Protein AF-A0A1H5B9Z0-F1 (afdb_monomer)

Structure (mmCIF, N/CA/C/O backbone):
data_AF-A0A1H5B9Z0-F1
#
_entry.id   AF-A0A1H5B9Z0-F1
#
loop_
_atom_site.group_PDB
_atom_site.id
_atom_site.type_symbol
_atom_site.label_atom_id
_atom_site.label_alt_id
_atom_site.label_comp_id
_atom_site.label_asym_id
_atom_site.label_entity_id
_atom_site.label_seq_id
_atom_site.pdbx_PDB_ins_code
_atom_site.Cartn_x
_atom_site.Cartn_y
_atom_site.Cartn_z
_atom_site.occupancy
_atom_site.B_iso_or_equiv
_atom_site.auth_seq_id
_atom_site.auth_comp_id
_atom_site.auth_asym_id
_atom_site.auth_atom_id
_atom_site.pdbx_PDB_model_num
ATOM 1 N N . MET A 1 1 ? 34.711 16.461 -43.352 1.00 60.66 1 MET A N 1
ATOM 2 C CA . MET A 1 1 ? 34.840 17.358 -42.175 1.00 60.66 1 MET A CA 1
ATOM 3 C C . MET A 1 1 ? 33.492 17.757 -41.556 1.00 60.66 1 MET A C 1
ATOM 5 O O . MET A 1 1 ? 33.371 17.671 -40.341 1.00 60.66 1 MET A O 1
ATOM 9 N N . LYS A 1 2 ? 32.468 18.128 -42.349 1.00 76.69 2 LYS A N 1
ATOM 10 C CA . LYS A 1 2 ? 31.130 18.518 -41.843 1.00 76.69 2 LYS A CA 1
ATOM 11 C C . LYS A 1 2 ? 30.413 17.417 -41.034 1.00 76.69 2 LYS A C 1
ATOM 13 O O . LYS A 1 2 ? 29.923 17.698 -39.950 1.00 76.69 2 LYS A O 1
ATOM 18 N N . LEU A 1 3 ? 30.456 16.160 -41.493 1.00 80.94 3 LEU A N 1
ATOM 19 C CA . LEU A 1 3 ? 29.804 15.027 -40.812 1.00 80.94 3 LEU A CA 1
ATOM 20 C C . LEU A 1 3 ? 30.405 14.705 -39.429 1.00 80.94 3 LEU A C 1
ATOM 22 O O . LEU A 1 3 ? 29.675 14.400 -38.495 1.00 80.94 3 LEU A O 1
ATOM 26 N N . ARG A 1 4 ? 31.734 14.817 -39.273 1.00 82.31 4 ARG A N 1
ATOM 27 C CA . ARG A 1 4 ? 32.413 14.646 -37.971 1.00 82.31 4 ARG A CA 1
ATOM 28 C C . ARG A 1 4 ? 31.958 15.693 -36.962 1.00 82.31 4 ARG A C 1
ATOM 30 O O . ARG A 1 4 ? 31.563 15.332 -35.862 1.00 82.31 4 ARG A O 1
ATOM 37 N N . LYS A 1 5 ? 31.959 16.968 -37.371 1.00 86.38 5 LYS A N 1
ATOM 38 C CA . LYS A 1 5 ? 31.487 18.078 -36.534 1.00 86.38 5 LYS A CA 1
ATOM 39 C C . LYS A 1 5 ? 30.027 17.875 -36.129 1.00 86.38 5 LYS A C 1
ATOM 41 O O . LYS A 1 5 ? 29.720 17.973 -34.952 1.00 86.38 5 LYS A O 1
ATOM 46 N N . LEU A 1 6 ? 29.164 17.497 -37.075 1.00 88.50 6 LEU A N 1
ATOM 47 C CA . LEU A 1 6 ? 27.751 17.233 -36.802 1.00 88.50 6 LEU A CA 1
ATOM 48 C C . LEU A 1 6 ? 27.554 16.118 -35.765 1.00 88.50 6 LEU A C 1
ATOM 50 O O . LEU A 1 6 ? 26.796 16.307 -34.818 1.00 88.50 6 LEU A O 1
ATOM 54 N N . ILE A 1 7 ? 28.248 14.984 -35.909 1.00 88.56 7 ILE A N 1
ATOM 55 C CA . ILE A 1 7 ? 28.147 13.861 -34.962 1.00 88.56 7 ILE A CA 1
ATOM 56 C C . ILE A 1 7 ? 28.637 14.280 -33.571 1.00 88.56 7 ILE A C 1
ATOM 58 O O . ILE A 1 7 ? 27.935 14.049 -32.591 1.00 88.56 7 ILE A O 1
ATOM 62 N N . SER A 1 8 ? 29.792 14.944 -33.472 1.00 88.12 8 SER A N 1
ATOM 63 C CA . SER A 1 8 ? 30.324 15.398 -32.181 1.00 88.12 8 SER A CA 1
ATOM 64 C C . SER A 1 8 ? 29.416 16.432 -31.503 1.00 88.12 8 SER A C 1
ATOM 66 O O . SER A 1 8 ? 29.145 16.311 -30.311 1.00 88.12 8 SER A O 1
ATOM 68 N N . THR A 1 9 ? 28.879 17.406 -32.247 1.00 90.00 9 THR A N 1
ATOM 69 C CA . THR A 1 9 ? 27.919 18.383 -31.706 1.00 90.00 9 THR A CA 1
ATOM 70 C C . THR A 1 9 ? 26.609 17.712 -31.289 1.00 90.00 9 THR A C 1
ATOM 72 O O . THR A 1 9 ? 26.070 18.038 -30.236 1.00 90.00 9 THR A O 1
ATOM 75 N N . SER A 1 10 ? 26.125 16.729 -32.055 1.00 92.31 10 SER A N 1
ATOM 76 C CA . SER A 1 10 ? 24.914 15.972 -31.708 1.00 92.31 10 SER A CA 1
ATOM 77 C C . SER A 1 10 ? 25.097 15.198 -30.403 1.00 92.31 10 SER A C 1
ATOM 79 O O . SER A 1 10 ? 24.230 15.239 -29.539 1.00 92.31 10 SER A O 1
ATOM 81 N N . ILE A 1 11 ? 26.251 14.551 -30.212 1.00 94.50 11 ILE A N 1
ATOM 82 C CA . ILE A 1 11 ? 26.588 13.851 -28.964 1.00 94.50 11 ILE A CA 1
ATOM 83 C C . ILE A 1 11 ? 26.641 14.814 -27.781 1.00 94.50 11 ILE A C 1
ATOM 85 O O . ILE A 1 11 ? 26.134 14.472 -26.719 1.00 94.50 11 ILE A O 1
ATOM 89 N N . ALA A 1 12 ? 27.201 16.015 -27.955 1.00 94.19 12 ALA A N 1
ATOM 90 C CA . ALA A 1 12 ? 27.234 17.019 -26.892 1.00 94.19 12 ALA A CA 1
ATOM 91 C C . ALA A 1 12 ? 25.820 17.454 -26.467 1.00 94.19 12 ALA A C 1
ATOM 93 O O . ALA A 1 12 ? 25.536 17.549 -25.274 1.00 94.19 12 ALA A O 1
ATOM 94 N N . VAL A 1 13 ? 24.908 17.646 -27.427 1.00 95.06 13 VAL A N 1
ATOM 95 C CA . VAL A 1 13 ? 23.496 17.950 -27.138 1.00 95.06 13 VAL A CA 1
ATOM 96 C C . VAL A 1 13 ? 22.811 16.774 -26.436 1.00 95.06 13 VAL A C 1
ATOM 98 O O . VAL A 1 13 ? 22.137 16.973 -25.426 1.00 95.06 13 VAL A O 1
ATOM 101 N N . LEU A 1 14 ? 23.009 15.544 -26.921 1.00 96.12 14 LEU A N 1
ATOM 102 C CA . LEU A 1 14 ? 22.458 14.338 -26.294 1.00 96.12 14 LEU A CA 1
ATOM 103 C C . LEU A 1 14 ? 22.970 14.170 -24.854 1.00 96.12 14 LEU A C 1
ATOM 105 O O . LEU A 1 14 ? 22.185 13.869 -23.957 1.00 96.12 14 LEU A O 1
ATOM 109 N N . PHE A 1 15 ? 24.258 14.431 -24.619 1.00 96.75 15 PHE A N 1
ATOM 110 C CA . PHE A 1 15 ? 24.867 14.410 -23.291 1.00 96.75 15 PHE A CA 1
ATOM 111 C C . PHE A 1 15 ? 24.253 15.457 -22.359 1.00 96.75 15 PHE A C 1
ATOM 113 O O . PHE A 1 15 ? 23.936 15.134 -21.218 1.00 96.75 15 PHE A O 1
ATOM 120 N N . LEU A 1 16 ? 24.025 16.686 -22.837 1.00 96.88 16 LEU A N 1
ATOM 121 C CA . LEU A 1 16 ? 23.373 17.735 -22.049 1.00 96.88 16 LEU A CA 1
ATOM 122 C C . LEU A 1 16 ? 21.971 17.300 -21.600 1.00 96.88 16 LEU A C 1
ATOM 124 O O . LEU A 1 16 ? 21.630 17.426 -20.424 1.00 96.88 16 LEU A O 1
ATOM 128 N N . VAL A 1 17 ? 21.171 16.749 -22.520 1.00 96.94 17 VAL A N 1
ATOM 129 C CA . VAL A 1 17 ? 19.822 16.260 -22.197 1.00 96.94 17 VAL A CA 1
ATOM 130 C C . VAL A 1 17 ? 19.888 15.131 -21.171 1.00 96.94 17 VAL A C 1
ATOM 132 O O . VAL A 1 17 ? 19.125 15.146 -20.204 1.00 96.94 17 VAL A O 1
ATOM 135 N N . LEU A 1 18 ? 20.817 14.186 -21.330 1.00 97.56 18 LEU A N 1
ATOM 136 C CA . LEU A 1 18 ? 21.036 13.104 -20.369 1.00 97.56 18 LEU A CA 1
ATOM 137 C C . LEU A 1 18 ? 21.479 13.610 -18.995 1.00 97.56 18 LEU A C 1
ATOM 139 O O . LEU A 1 18 ? 20.951 13.139 -17.992 1.00 97.56 18 LEU A O 1
ATOM 143 N N . GLY A 1 19 ? 22.382 14.589 -18.940 1.00 97.00 19 GLY A N 1
ATOM 144 C CA . GLY A 1 19 ? 22.841 15.202 -17.696 1.00 97.00 19 GLY A CA 1
ATOM 145 C C . GLY A 1 19 ? 21.701 15.887 -16.946 1.00 97.00 19 GLY A C 1
ATOM 146 O O . GLY A 1 19 ? 21.457 15.585 -15.779 1.00 97.00 19 GLY A O 1
ATOM 147 N N . VAL A 1 20 ? 20.932 16.742 -17.631 1.00 97.25 2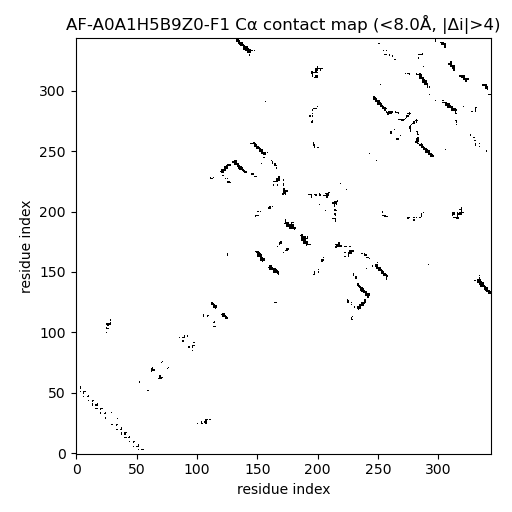0 VAL A N 1
ATOM 148 C CA . VAL A 1 20 ? 19.785 17.443 -17.028 1.00 97.25 20 VAL A CA 1
ATOM 149 C C . VAL A 1 20 ? 18.721 16.451 -16.560 1.00 97.25 20 VAL A C 1
ATOM 151 O O . VAL A 1 20 ? 18.253 16.527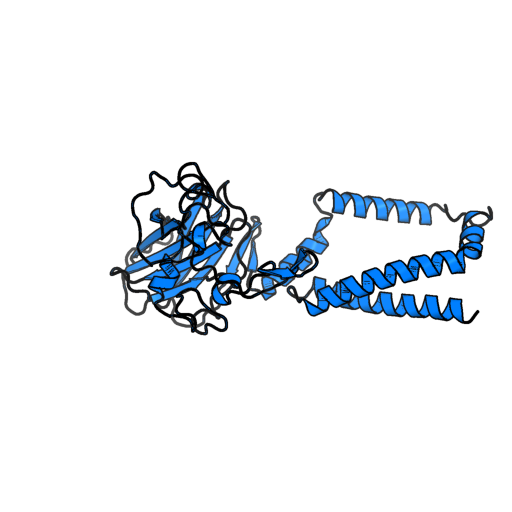 -15.425 1.00 97.25 20 VAL A O 1
ATOM 154 N N . THR A 1 21 ? 18.336 15.495 -17.407 1.00 96.50 21 THR A N 1
ATOM 155 C CA . THR A 1 21 ? 17.306 14.511 -17.040 1.00 96.50 21 THR A CA 1
ATOM 156 C C . THR A 1 21 ? 17.776 13.541 -15.956 1.00 96.50 21 THR A C 1
ATOM 158 O O . THR A 1 21 ? 16.968 13.180 -15.105 1.00 96.50 21 THR A O 1
ATOM 161 N N . GLY A 1 22 ? 19.063 13.188 -15.919 1.00 95.44 22 GLY A N 1
ATOM 162 C CA . GLY A 1 22 ? 19.663 12.380 -14.857 1.00 95.44 22 GLY A CA 1
ATOM 163 C C . GLY A 1 22 ? 19.615 13.082 -13.499 1.00 95.44 22 GLY A C 1
ATOM 164 O O . GLY A 1 22 ? 19.146 12.497 -12.525 1.00 95.44 22 GLY A O 1
ATOM 165 N N . VAL A 1 23 ? 19.985 14.368 -13.445 1.00 95.44 23 VAL A N 1
ATOM 166 C CA . VAL A 1 23 ? 19.856 15.187 -12.224 1.00 95.44 23 VAL A CA 1
ATOM 167 C C . VAL A 1 23 ? 18.393 15.301 -11.794 1.00 95.44 23 VAL A C 1
ATOM 169 O O . VAL A 1 23 ? 18.076 15.135 -10.618 1.00 95.44 23 VAL A O 1
ATOM 172 N N . LEU A 1 24 ? 17.473 15.526 -12.735 1.00 92.75 24 LEU A N 1
ATOM 173 C CA . LEU A 1 24 ? 16.047 15.591 -12.419 1.00 92.75 24 LEU A CA 1
ATOM 174 C C . LEU A 1 24 ? 15.505 14.266 -11.865 1.00 92.75 24 LEU A C 1
ATOM 176 O O . LEU A 1 24 ? 14.719 14.298 -10.923 1.00 92.75 24 LEU A O 1
ATOM 180 N N . MET A 1 25 ? 15.916 13.119 -12.415 1.00 90.00 25 MET A N 1
ATOM 181 C CA . MET A 1 25 ? 15.551 11.796 -11.886 1.00 90.00 25 MET A CA 1
ATOM 182 C C . MET A 1 25 ? 16.159 11.527 -10.507 1.00 90.00 25 MET A C 1
ATOM 184 O O . MET A 1 25 ? 15.572 10.787 -9.722 1.00 90.00 25 MET A O 1
ATOM 188 N N . TYR A 1 26 ? 17.308 12.131 -10.203 1.00 91.62 26 TYR A N 1
ATOM 189 C CA . TYR A 1 26 ? 17.939 12.031 -8.894 1.00 91.62 26 TYR A CA 1
ATOM 190 C C . TYR A 1 26 ? 17.144 12.786 -7.818 1.00 91.62 26 TYR A C 1
ATOM 192 O O . TYR A 1 26 ? 16.865 12.211 -6.768 1.00 91.62 26 TYR A O 1
ATOM 200 N N . ILE A 1 27 ? 16.713 14.023 -8.096 1.00 90.19 27 ILE A N 1
ATOM 201 C CA . ILE A 1 27 ? 16.091 14.907 -7.091 1.00 90.19 27 ILE A CA 1
ATOM 202 C C . ILE A 1 27 ? 14.553 14.890 -7.073 1.00 90.19 27 ILE A C 1
ATOM 204 O O . ILE A 1 27 ? 13.959 15.229 -6.056 1.00 90.19 27 ILE A O 1
ATOM 208 N N . LYS A 1 28 ? 13.867 14.542 -8.172 1.00 84.38 28 LYS A N 1
ATOM 209 C CA . LYS A 1 28 ? 12.392 14.581 -8.230 1.00 84.38 28 LYS A CA 1
ATOM 210 C C . LYS A 1 28 ? 11.777 13.190 -8.084 1.00 84.38 28 LYS A C 1
ATOM 212 O O . LYS A 1 28 ? 12.302 12.247 -8.675 1.00 84.38 28 LYS A O 1
ATOM 217 N N . PRO A 1 29 ? 10.620 13.054 -7.400 1.00 78.00 29 PRO A N 1
ATOM 218 C CA . PRO A 1 29 ? 9.837 11.823 -7.427 1.00 78.00 29 PRO A CA 1
ATOM 219 C C . PRO A 1 29 ? 9.543 11.372 -8.860 1.00 78.00 29 PRO A C 1
ATOM 221 O O . PRO A 1 29 ? 9.495 12.191 -9.784 1.00 78.00 29 PRO A O 1
ATOM 224 N N . TYR A 1 30 ? 9.327 10.066 -9.039 1.00 80.69 30 TYR A N 1
ATOM 225 C CA . TYR A 1 30 ? 9.195 9.458 -10.362 1.00 80.69 30 TYR A CA 1
ATOM 226 C C . TYR A 1 30 ? 8.206 10.218 -11.258 1.00 80.69 30 TYR A C 1
ATOM 228 O O . TYR A 1 30 ? 7.012 10.327 -10.971 1.00 80.69 30 TYR A O 1
ATOM 236 N N . ASN A 1 31 ? 8.713 10.693 -12.394 1.00 81.38 31 ASN A N 1
ATOM 237 C CA . ASN A 1 31 ? 7.930 11.343 -13.430 1.00 81.38 31 ASN A CA 1
ATOM 238 C C . ASN A 1 31 ? 8.156 10.625 -14.761 1.00 81.38 31 ASN A C 1
ATOM 240 O O . ASN A 1 31 ? 9.276 10.571 -15.276 1.00 81.38 31 ASN A O 1
ATOM 244 N N . LYS A 1 32 ? 7.070 10.106 -15.342 1.00 77.00 32 LYS A N 1
ATOM 245 C CA . LYS A 1 32 ? 7.115 9.337 -16.590 1.00 77.00 32 LYS A CA 1
ATOM 246 C C . LYS A 1 32 ? 7.751 10.119 -17.742 1.00 77.00 32 LYS A C 1
ATOM 248 O O . LYS A 1 32 ? 8.486 9.520 -18.521 1.00 77.00 32 LYS A O 1
ATOM 253 N N . SER A 1 33 ? 7.479 11.418 -17.870 1.00 86.56 33 SER A N 1
ATOM 254 C CA . SER A 1 33 ? 7.998 12.233 -18.974 1.00 86.56 33 SER A CA 1
ATOM 255 C C . SER A 1 33 ? 9.511 12.391 -18.879 1.00 86.56 33 SER A C 1
ATOM 257 O O . SER A 1 33 ? 10.205 12.148 -19.860 1.00 86.56 33 SER A O 1
ATOM 259 N N . ILE A 1 34 ? 10.029 12.705 -17.688 1.00 89.94 34 ILE A N 1
ATOM 260 C CA . ILE A 1 34 ? 11.475 12.851 -17.452 1.00 89.94 34 ILE A CA 1
ATOM 261 C C . ILE A 1 34 ? 12.190 11.523 -17.721 1.00 89.94 34 ILE A C 1
ATOM 263 O O . ILE A 1 34 ? 13.149 11.491 -18.489 1.00 89.94 34 ILE A O 1
ATOM 267 N N . ALA A 1 35 ? 11.672 10.424 -17.160 1.00 85.19 35 ALA A N 1
ATOM 268 C CA . ALA A 1 35 ? 12.229 9.092 -17.377 1.00 85.19 35 ALA A CA 1
ATOM 269 C C . ALA A 1 35 ? 12.214 8.697 -18.864 1.00 85.19 35 ALA A C 1
ATOM 271 O O . ALA A 1 35 ? 13.204 8.190 -19.379 1.00 85.19 35 ALA A O 1
ATOM 272 N N . SER A 1 36 ? 11.120 8.986 -19.581 1.00 86.44 36 SER A N 1
ATOM 273 C CA . SER A 1 36 ? 11.005 8.670 -21.012 1.00 86.44 36 SER A CA 1
ATOM 274 C C . SER A 1 36 ? 12.013 9.454 -21.856 1.00 86.44 36 SER A C 1
ATOM 276 O O . SER A 1 36 ? 12.645 8.867 -22.731 1.00 86.44 36 SER A O 1
ATOM 278 N N . ILE A 1 37 ? 12.195 10.754 -21.585 1.00 94.56 37 ILE A N 1
ATOM 279 C CA . ILE A 1 37 ? 13.200 11.578 -22.275 1.00 94.56 37 ILE A CA 1
ATOM 280 C C . ILE A 1 37 ? 14.596 11.002 -22.021 1.00 94.56 37 ILE A C 1
ATOM 282 O O . ILE A 1 37 ? 15.330 10.773 -22.978 1.00 94.56 37 ILE A O 1
ATOM 286 N N . HIS A 1 38 ? 14.940 10.702 -20.764 1.00 97.00 38 HIS A N 1
ATOM 287 C CA . HIS A 1 38 ? 16.249 10.147 -20.417 1.00 97.00 38 HIS A CA 1
ATOM 288 C C . HIS A 1 38 ? 16.530 8.830 -21.153 1.00 97.00 38 HIS A C 1
ATOM 290 O O . HIS A 1 38 ? 17.570 8.684 -21.788 1.00 97.00 38 HIS A O 1
ATOM 296 N N . THR A 1 39 ? 15.586 7.883 -21.135 1.00 93.50 39 THR A N 1
ATOM 297 C CA . THR A 1 39 ? 15.764 6.576 -21.785 1.00 93.50 39 THR A CA 1
ATOM 298 C C . THR A 1 39 ? 15.915 6.694 -23.303 1.00 93.50 39 THR A C 1
ATOM 300 O O . THR A 1 39 ? 16.818 6.085 -23.875 1.00 93.50 39 THR A O 1
ATOM 303 N N . VAL A 1 40 ? 15.071 7.493 -23.967 1.00 94.69 40 VAL A N 1
ATOM 304 C CA . VAL A 1 40 ? 15.135 7.669 -25.430 1.00 94.69 40 VAL A CA 1
ATOM 305 C C . VAL A 1 40 ? 16.438 8.353 -25.839 1.00 94.69 40 VAL A C 1
ATOM 307 O O . VAL A 1 40 ? 17.124 7.884 -26.748 1.00 94.69 40 VAL A O 1
ATOM 310 N N . PHE A 1 41 ? 16.819 9.429 -25.148 1.00 96.75 41 PHE A N 1
ATOM 311 C CA . PHE A 1 41 ? 18.071 10.130 -25.430 1.00 96.75 41 PHE A CA 1
ATOM 312 C C . PHE A 1 41 ? 19.297 9.285 -25.072 1.00 96.75 41 PHE A C 1
ATOM 314 O O . PHE A 1 41 ? 20.318 9.414 -25.737 1.00 96.75 41 PHE A O 1
ATOM 321 N N . GLY A 1 42 ? 19.187 8.370 -24.106 1.00 95.75 42 GLY A N 1
ATOM 322 C CA . GLY A 1 42 ? 20.225 7.392 -23.774 1.00 95.75 42 GLY A CA 1
ATOM 323 C C . GLY A 1 42 ? 20.503 6.448 -24.935 1.00 95.75 42 GLY A C 1
ATOM 324 O O . GLY A 1 42 ? 21.652 6.271 -25.331 1.00 95.75 42 GLY A O 1
ATOM 325 N N . PHE A 1 43 ? 19.444 5.923 -25.552 1.00 95.31 43 PHE A N 1
ATOM 326 C CA . PHE A 1 43 ? 19.567 5.074 -26.736 1.00 95.31 43 PHE A CA 1
ATOM 327 C C . PHE A 1 43 ? 20.167 5.829 -27.934 1.00 95.31 43 PHE A C 1
ATOM 329 O O . PHE A 1 43 ? 21.090 5.339 -28.587 1.00 95.31 43 PHE A O 1
ATOM 336 N N . LEU A 1 44 ? 19.699 7.057 -28.188 1.00 95.50 44 LEU A N 1
ATOM 337 C CA . LEU A 1 44 ? 20.269 7.919 -29.230 1.00 95.50 44 LEU A CA 1
ATOM 338 C C . LEU A 1 44 ? 21.740 8.248 -28.956 1.00 95.50 44 LEU A C 1
ATOM 340 O O . LEU A 1 44 ? 22.547 8.266 -29.885 1.00 95.50 44 LEU A O 1
ATOM 344 N N . PHE A 1 45 ? 22.107 8.473 -27.693 1.00 96.69 45 PHE A N 1
ATOM 345 C CA . PHE A 1 45 ? 23.488 8.711 -27.287 1.00 96.69 45 PHE A CA 1
ATOM 346 C C . PHE A 1 45 ? 24.365 7.491 -27.566 1.00 96.69 45 PHE A C 1
ATOM 348 O O . PHE A 1 45 ? 25.434 7.656 -28.145 1.00 96.69 45 PHE A O 1
ATOM 355 N N . SER A 1 46 ? 23.905 6.270 -27.270 1.00 94.19 46 SER A N 1
ATOM 356 C CA . SER A 1 46 ? 24.630 5.039 -27.616 1.00 94.19 46 SER A CA 1
ATOM 357 C C . SER A 1 46 ? 24.871 4.910 -29.125 1.00 94.19 46 SER A C 1
ATOM 359 O O . SER A 1 46 ? 25.998 4.637 -29.543 1.00 94.19 46 SER A O 1
ATOM 361 N N . ILE A 1 47 ? 23.858 5.181 -29.958 1.00 93.69 47 ILE A N 1
ATOM 362 C CA . ILE A 1 47 ? 24.008 5.207 -31.427 1.00 93.69 47 ILE A CA 1
ATOM 363 C C . ILE A 1 47 ? 25.006 6.290 -31.857 1.00 93.69 47 ILE A C 1
ATOM 365 O O . ILE A 1 47 ? 25.866 6.053 -32.713 1.00 93.69 47 ILE A O 1
ATOM 369 N N . GLY A 1 48 ? 24.910 7.476 -31.255 1.00 93.56 48 GLY A N 1
ATOM 370 C CA . GLY A 1 48 ? 25.829 8.585 -31.483 1.00 93.56 48 GLY A CA 1
ATOM 371 C C . GLY A 1 48 ? 27.273 8.193 -31.175 1.00 93.56 48 GLY A C 1
ATOM 372 O O . GLY A 1 48 ? 28.144 8.375 -32.022 1.00 93.56 48 GLY A O 1
ATOM 373 N N . VAL A 1 49 ? 27.524 7.581 -30.014 1.00 93.00 49 VAL A N 1
ATOM 374 C CA . VAL A 1 49 ? 28.846 7.091 -29.595 1.00 93.00 49 VAL A CA 1
ATOM 375 C C . VAL A 1 49 ? 29.395 6.061 -30.583 1.00 93.00 49 VAL A C 1
ATOM 377 O O . VAL A 1 49 ? 30.537 6.203 -31.015 1.00 93.00 49 VAL A O 1
ATOM 380 N N . ILE A 1 50 ? 28.595 5.081 -31.017 1.00 92.06 50 ILE A N 1
ATOM 381 C CA . ILE A 1 50 ? 29.014 4.102 -32.038 1.00 92.06 50 ILE A CA 1
ATOM 382 C C . ILE A 1 50 ? 29.403 4.818 -33.338 1.00 92.06 50 ILE A C 1
ATOM 384 O O . ILE A 1 50 ? 30.488 4.595 -33.882 1.00 92.06 50 ILE A O 1
ATOM 388 N N . SER A 1 51 ? 28.559 5.741 -33.803 1.00 90.50 51 SER A N 1
ATOM 389 C CA . SER A 1 51 ? 28.809 6.533 -35.014 1.00 90.50 51 SER A CA 1
ATOM 390 C C . SER A 1 51 ? 30.079 7.382 -34.889 1.00 90.50 51 SER A C 1
ATOM 392 O O . SER A 1 51 ? 30.850 7.516 -35.841 1.00 90.50 51 SER A O 1
ATOM 394 N N . HIS A 1 52 ? 30.337 7.929 -33.702 1.00 90.31 52 HIS A N 1
ATOM 395 C CA . HIS A 1 52 ? 31.543 8.688 -33.396 1.00 90.31 52 HIS A CA 1
ATOM 396 C C . HIS A 1 52 ? 32.796 7.816 -33.394 1.00 90.31 52 HIS A C 1
ATOM 398 O O . HIS A 1 52 ? 33.811 8.232 -33.954 1.00 90.31 52 HIS A O 1
ATOM 404 N N . ILE A 1 53 ? 32.732 6.608 -32.829 1.00 88.88 53 ILE A N 1
ATOM 405 C CA . ILE A 1 53 ? 33.842 5.648 -32.840 1.00 88.88 53 ILE A CA 1
ATOM 406 C C . ILE A 1 53 ? 34.183 5.256 -34.279 1.00 88.88 53 ILE A C 1
ATOM 408 O O . ILE A 1 53 ? 35.339 5.377 -34.675 1.00 88.88 53 ILE A O 1
ATOM 412 N N . ILE A 1 54 ? 33.192 4.866 -35.089 1.00 89.06 54 ILE A N 1
ATOM 413 C CA . ILE A 1 54 ? 33.401 4.466 -36.491 1.00 89.06 54 ILE A CA 1
ATOM 414 C C . ILE A 1 54 ? 34.038 5.611 -37.290 1.00 89.06 54 ILE A C 1
ATOM 416 O O . ILE A 1 54 ? 35.044 5.426 -37.977 1.00 89.06 54 ILE A O 1
ATOM 420 N N . ASN A 1 55 ? 33.498 6.824 -37.162 1.00 87.38 55 ASN A N 1
ATOM 421 C CA . ASN A 1 55 ? 33.962 7.981 -37.927 1.00 87.38 55 ASN A CA 1
ATOM 422 C C . ASN A 1 55 ? 35.373 8.452 -37.521 1.00 87.38 55 ASN A C 1
ATOM 424 O O . ASN A 1 55 ? 36.105 9.027 -38.337 1.00 87.38 55 ASN A O 1
ATOM 428 N N . ASN A 1 56 ? 35.772 8.182 -36.275 1.00 85.06 56 ASN A N 1
ATOM 429 C CA . ASN A 1 56 ? 37.074 8.552 -35.721 1.00 85.06 56 ASN A CA 1
ATOM 430 C C . ASN A 1 56 ? 38.004 7.347 -35.496 1.00 85.06 56 ASN A C 1
ATOM 432 O O . ASN A 1 56 ? 39.036 7.490 -34.846 1.00 85.06 56 ASN A O 1
ATOM 436 N N . ILE A 1 57 ? 37.709 6.179 -36.082 1.00 83.25 57 ILE A N 1
ATOM 437 C CA . ILE A 1 57 ? 38.449 4.935 -35.817 1.00 83.25 57 ILE A CA 1
ATOM 438 C C . ILE A 1 57 ? 39.937 5.031 -36.173 1.00 83.25 57 ILE A C 1
ATOM 440 O O . ILE A 1 57 ? 40.775 4.477 -35.471 1.00 83.25 57 ILE A O 1
ATOM 444 N N . LYS A 1 58 ? 40.290 5.781 -37.229 1.00 81.19 58 LYS A N 1
ATOM 445 C CA . LYS A 1 58 ? 41.694 6.032 -37.605 1.00 81.19 58 LYS A CA 1
ATOM 446 C C . LYS A 1 58 ? 42.424 6.844 -36.530 1.00 81.19 58 LYS A C 1
ATOM 448 O O . LYS A 1 58 ? 43.542 6.499 -36.169 1.00 81.19 58 LYS A O 1
ATOM 453 N N . SER A 1 59 ? 41.773 7.875 -35.993 1.00 77.12 59 SER A N 1
ATOM 454 C CA . SER A 1 59 ? 42.318 8.699 -34.911 1.00 77.12 59 SER A CA 1
ATOM 455 C C . SER A 1 59 ? 42.447 7.894 -33.617 1.00 77.12 59 SER A C 1
ATOM 457 O O . SER A 1 59 ? 43.500 7.923 -32.994 1.00 77.12 59 SER A O 1
ATOM 459 N N . LEU A 1 60 ? 41.434 7.099 -33.258 1.00 73.62 60 LEU A N 1
ATOM 460 C CA . LEU A 1 60 ? 41.478 6.210 -32.089 1.00 73.62 60 LEU A CA 1
ATOM 461 C C . LEU A 1 60 ? 42.588 5.151 -32.208 1.00 73.62 60 LEU A C 1
ATOM 463 O O . LEU A 1 60 ? 43.328 4.927 -31.254 1.00 73.62 60 LEU A O 1
ATOM 467 N N . LYS A 1 61 ? 42.774 4.553 -33.394 1.00 70.81 61 LYS A N 1
ATOM 468 C CA . LYS A 1 61 ? 43.891 3.632 -33.666 1.00 70.81 61 LYS A CA 1
ATOM 469 C C . LYS A 1 61 ? 45.251 4.318 -33.538 1.00 70.81 61 LYS A C 1
ATOM 471 O O . LYS A 1 61 ? 46.163 3.720 -32.985 1.00 70.81 61 LYS A O 1
ATOM 476 N N . MET A 1 62 ? 45.389 5.566 -33.991 1.00 68.00 62 MET A N 1
ATOM 477 C CA . MET A 1 62 ? 46.631 6.332 -33.822 1.00 68.00 62 MET A CA 1
ATOM 478 C C . MET A 1 62 ? 46.963 6.589 -32.346 1.00 68.00 62 MET A C 1
ATOM 480 O O . MET A 1 62 ? 48.125 6.460 -31.976 1.00 68.00 62 MET A O 1
ATOM 484 N N . TYR A 1 63 ? 45.964 6.865 -31.497 1.00 63.34 63 TYR A N 1
ATOM 485 C CA . TYR A 1 63 ? 46.156 6.953 -30.041 1.00 63.34 63 TYR A CA 1
ATOM 486 C C . TYR A 1 63 ? 46.558 5.608 -29.410 1.00 63.34 63 TYR A C 1
ATOM 488 O O . TYR A 1 63 ? 47.306 5.589 -28.440 1.00 63.34 63 TYR A O 1
ATOM 496 N N . SER A 1 64 ? 46.089 4.483 -29.959 1.00 59.00 64 SER A N 1
ATOM 497 C CA . SER A 1 64 ? 46.361 3.144 -29.418 1.00 59.00 64 SER A CA 1
ATOM 498 C C . SER A 1 64 ? 47.660 2.491 -29.916 1.00 59.00 64 SER A C 1
ATOM 500 O O . SER A 1 64 ? 48.130 1.573 -29.253 1.00 59.00 64 SER A O 1
ATOM 502 N N . ILE A 1 65 ? 48.206 2.889 -31.076 1.00 55.50 65 ILE A N 1
ATOM 503 C CA . ILE A 1 65 ? 49.280 2.147 -31.779 1.00 55.50 65 ILE A CA 1
ATOM 504 C C . ILE A 1 65 ? 50.617 2.919 -31.831 1.00 55.50 65 ILE A C 1
ATOM 506 O O . ILE A 1 65 ? 51.669 2.296 -31.961 1.00 55.50 65 ILE A O 1
ATOM 510 N N . ASN A 1 66 ? 50.641 4.251 -31.672 1.00 55.06 66 ASN A N 1
ATOM 511 C CA . ASN A 1 66 ? 51.905 5.002 -31.658 1.00 55.06 66 ASN A CA 1
ATOM 512 C C . ASN A 1 66 ? 52.543 5.035 -30.253 1.00 55.06 66 ASN A C 1
ATOM 514 O O . ASN A 1 66 ? 52.214 5.868 -29.411 1.00 55.06 66 ASN A O 1
ATOM 518 N N . SER A 1 67 ? 53.530 4.158 -30.060 1.00 54.03 67 SER A N 1
ATOM 519 C CA . SER A 1 67 ? 54.354 3.888 -28.864 1.00 54.03 67 SER A CA 1
ATOM 520 C C . SER A 1 67 ? 54.988 5.090 -28.125 1.00 54.03 67 SER A C 1
ATOM 522 O O . SER A 1 67 ? 55.627 4.877 -27.096 1.00 54.03 67 SER A O 1
ATOM 524 N N . LYS A 1 68 ? 54.846 6.343 -28.585 1.00 57.22 68 LYS A N 1
ATOM 525 C CA . LYS A 1 68 ? 55.339 7.534 -27.856 1.00 57.22 68 LYS A CA 1
ATOM 526 C C . LYS A 1 68 ? 54.299 8.193 -26.940 1.00 57.22 68 LYS A C 1
ATOM 528 O O . LYS A 1 68 ? 54.684 8.982 -26.091 1.00 57.22 68 LYS A O 1
ATOM 533 N N . ASN A 1 69 ? 53.015 7.855 -27.075 1.00 57.12 69 ASN A N 1
ATOM 534 C CA . ASN A 1 69 ? 51.944 8.257 -26.156 1.00 57.12 69 ASN A CA 1
ATOM 535 C C . ASN A 1 69 ? 50.981 7.075 -25.999 1.00 57.12 69 ASN A C 1
ATOM 537 O O . ASN A 1 69 ? 49.968 6.985 -26.689 1.00 57.12 69 ASN A O 1
ATOM 541 N N . ASN A 1 70 ? 51.338 6.134 -25.122 1.00 57.38 70 ASN A N 1
ATOM 542 C CA . ASN A 1 70 ? 50.530 4.947 -24.860 1.00 57.38 70 ASN A CA 1
ATOM 543 C C . ASN A 1 70 ? 49.148 5.355 -24.328 1.00 57.38 70 ASN A C 1
ATOM 545 O O . ASN A 1 70 ? 49.036 5.930 -23.251 1.00 57.38 70 ASN A O 1
ATOM 549 N N . PHE A 1 71 ? 48.081 4.986 -25.040 1.00 52.81 71 PHE A N 1
ATOM 550 C CA . PHE A 1 71 ? 46.702 5.000 -24.527 1.00 52.81 71 PHE A CA 1
ATOM 551 C C . PHE A 1 71 ? 46.540 4.156 -23.243 1.00 52.81 71 PHE A C 1
ATOM 553 O O . PHE A 1 71 ? 45.642 4.393 -22.444 1.00 52.81 71 PHE A O 1
ATOM 560 N N . LEU A 1 72 ? 47.462 3.216 -23.012 1.00 59.06 72 LEU A N 1
ATOM 561 C CA . LEU A 1 72 ? 47.659 2.477 -21.762 1.00 59.06 72 LEU A CA 1
ATOM 562 C C . LEU A 1 72 ? 48.620 3.194 -20.792 1.00 59.06 72 LEU A C 1
ATOM 564 O O . LEU A 1 72 ? 49.352 2.546 -20.048 1.00 59.06 72 LEU A O 1
ATOM 568 N N . ASN A 1 73 ? 48.668 4.528 -20.803 1.00 66.94 73 ASN A N 1
ATOM 569 C CA . ASN A 1 73 ? 49.341 5.270 -19.741 1.00 66.94 73 ASN A CA 1
ATOM 570 C C . ASN A 1 73 ? 48.684 4.899 -18.398 1.00 66.94 73 ASN A C 1
ATOM 572 O O . ASN A 1 73 ? 47.474 4.659 -18.333 1.00 66.94 73 ASN A O 1
ATOM 576 N N . THR A 1 74 ? 49.474 4.863 -17.328 1.00 70.19 74 THR A N 1
ATOM 577 C CA . THR A 1 74 ? 49.058 4.503 -15.963 1.00 70.19 74 THR A CA 1
ATOM 578 C C . THR A 1 74 ? 47.775 5.213 -15.526 1.00 70.19 74 THR A C 1
ATOM 580 O O . THR A 1 74 ? 46.941 4.617 -14.853 1.00 70.19 74 THR A O 1
ATOM 583 N N . HIS A 1 75 ? 47.559 6.448 -15.985 1.00 74.75 75 HIS A N 1
ATOM 584 C CA . HIS A 1 75 ? 46.372 7.253 -15.697 1.00 74.75 75 HIS A CA 1
ATOM 585 C C . HIS A 1 75 ? 45.097 6.705 -16.358 1.00 74.75 75 HIS A C 1
ATOM 587 O O . HIS A 1 75 ? 44.050 6.626 -15.722 1.00 74.75 75 HIS A O 1
ATOM 593 N N . SER A 1 76 ? 45.174 6.297 -17.626 1.00 73.50 76 SER A N 1
ATOM 594 C CA . SER A 1 76 ? 44.039 5.738 -18.371 1.00 73.50 76 SER A CA 1
ATOM 595 C C . SER A 1 76 ? 43.681 4.338 -17.873 1.00 73.50 76 SER A C 1
ATOM 597 O O . SER A 1 76 ? 42.502 4.024 -17.715 1.00 73.50 76 SER A O 1
ATOM 599 N N . VAL A 1 77 ? 44.692 3.522 -17.555 1.00 78.56 77 VAL A N 1
ATOM 600 C CA . VAL A 1 77 ? 44.503 2.210 -16.912 1.00 78.56 77 VAL A CA 1
ATOM 601 C C . VAL A 1 77 ? 43.898 2.379 -15.518 1.00 78.56 77 VAL A C 1
ATOM 603 O O . VAL A 1 77 ? 42.938 1.689 -15.184 1.00 78.56 77 VAL A O 1
ATOM 606 N N . GLY A 1 78 ? 44.392 3.344 -14.736 1.00 83.81 78 GLY A N 1
ATOM 607 C CA . GLY A 1 78 ? 43.838 3.691 -13.428 1.00 83.81 78 GLY A CA 1
ATOM 608 C C . GLY A 1 78 ? 42.376 4.127 -13.506 1.00 83.81 78 GLY A C 1
ATOM 609 O O . GLY A 1 78 ? 41.553 3.638 -12.738 1.00 83.81 78 GLY A O 1
ATOM 610 N N . LEU A 1 79 ? 42.013 4.973 -14.476 1.00 84.75 79 LEU A N 1
ATOM 611 C CA . LEU A 1 79 ? 40.626 5.395 -14.682 1.00 84.75 79 LEU A CA 1
ATOM 612 C C . LEU A 1 79 ? 39.709 4.213 -15.027 1.00 84.75 79 LEU A C 1
ATOM 614 O O . LEU A 1 79 ? 38.617 4.103 -14.466 1.00 84.75 79 LEU A O 1
ATOM 618 N N . LEU A 1 80 ? 40.139 3.318 -15.924 1.00 85.12 80 LEU A N 1
ATOM 619 C CA . LEU A 1 80 ? 39.373 2.118 -16.276 1.00 85.12 80 LEU A CA 1
ATOM 620 C C . LEU A 1 80 ? 39.222 1.175 -15.080 1.00 85.12 80 LEU A C 1
ATOM 622 O O . LEU A 1 80 ? 38.139 0.636 -14.869 1.00 85.12 80 LEU A O 1
ATOM 626 N N . PHE A 1 81 ? 40.275 1.020 -14.277 1.00 88.25 81 PHE A N 1
ATOM 627 C CA . PHE A 1 81 ? 40.254 0.209 -13.064 1.00 88.25 81 PHE A CA 1
ATOM 628 C C . PHE A 1 81 ? 39.275 0.765 -12.021 1.00 88.25 81 PHE A C 1
ATOM 630 O O . PHE A 1 81 ? 38.410 0.032 -11.547 1.00 88.25 81 PHE A O 1
ATOM 637 N N . VAL A 1 82 ? 39.333 2.070 -11.730 1.00 91.44 82 VAL A N 1
ATOM 638 C CA . VAL A 1 82 ? 38.385 2.747 -10.825 1.00 91.44 82 VAL A CA 1
ATOM 639 C C . VAL A 1 82 ? 36.952 2.626 -11.346 1.00 91.44 82 VAL A C 1
ATOM 641 O O . VAL A 1 82 ? 36.051 2.268 -10.591 1.00 91.44 82 VAL A O 1
ATOM 644 N N . THR A 1 83 ? 36.737 2.860 -12.644 1.00 90.12 83 THR A N 1
ATOM 645 C CA . THR A 1 83 ? 35.416 2.703 -13.273 1.00 90.12 83 THR A CA 1
ATOM 646 C C . THR A 1 83 ? 34.904 1.269 -13.131 1.00 90.12 83 THR A C 1
ATOM 648 O O . THR A 1 83 ? 33.748 1.062 -12.772 1.00 90.12 83 THR A O 1
ATOM 651 N N . GLY A 1 84 ? 35.768 0.277 -13.362 1.00 91.69 84 GLY A N 1
ATOM 652 C CA . GLY A 1 84 ? 35.448 -1.139 -13.201 1.00 91.69 84 GLY A CA 1
ATOM 653 C C . GLY A 1 84 ? 35.064 -1.495 -11.765 1.00 91.69 84 GLY A C 1
ATOM 654 O O . GLY A 1 84 ? 34.050 -2.156 -11.565 1.00 91.69 84 GLY A O 1
ATOM 655 N N . ILE A 1 85 ? 35.810 -1.004 -10.768 1.00 93.25 85 ILE A N 1
ATOM 656 C CA . ILE A 1 85 ? 35.488 -1.192 -9.344 1.00 93.25 85 ILE A CA 1
ATOM 657 C C . ILE A 1 85 ? 34.125 -0.587 -9.006 1.00 93.25 85 ILE A C 1
ATOM 659 O O . ILE A 1 85 ? 33.308 -1.256 -8.378 1.00 93.25 85 ILE A O 1
ATOM 663 N N . LEU A 1 86 ? 33.862 0.651 -9.434 1.00 90.44 86 LEU A N 1
ATOM 664 C CA . LEU A 1 86 ? 32.580 1.317 -9.189 1.00 90.44 86 LEU A CA 1
ATOM 665 C C . LEU A 1 86 ? 31.418 0.540 -9.810 1.00 90.44 86 LEU A C 1
ATOM 667 O O . LEU A 1 86 ? 30.429 0.275 -9.130 1.00 90.44 86 LEU A O 1
ATOM 671 N N . LEU A 1 87 ? 31.552 0.126 -11.073 1.00 89.94 87 LEU A N 1
ATOM 672 C CA . LEU A 1 87 ? 30.535 -0.670 -11.758 1.00 89.94 87 LEU A CA 1
ATOM 673 C C . LEU A 1 87 ? 30.302 -2.011 -11.064 1.00 89.94 87 LEU A C 1
ATOM 675 O O . LEU A 1 87 ? 29.154 -2.393 -10.856 1.00 89.94 87 LEU A O 1
ATOM 679 N N . MET A 1 88 ? 31.372 -2.708 -10.682 1.00 91.12 88 MET A N 1
ATOM 680 C CA . MET A 1 88 ? 31.274 -4.010 -10.030 1.00 91.12 88 MET A CA 1
ATOM 681 C C . MET A 1 88 ? 30.637 -3.891 -8.639 1.00 91.12 88 MET A C 1
ATOM 683 O O . MET A 1 88 ? 29.742 -4.664 -8.305 1.00 91.12 88 MET A O 1
ATOM 687 N N . GLY A 1 89 ? 31.031 -2.887 -7.853 1.00 89.25 89 GLY A N 1
ATOM 688 C CA . GLY A 1 89 ? 30.460 -2.634 -6.532 1.00 89.25 89 GLY A CA 1
ATOM 689 C C . GLY A 1 89 ? 28.979 -2.261 -6.577 1.00 89.25 89 GLY A C 1
ATOM 690 O O . GLY A 1 89 ? 28.204 -2.773 -5.771 1.00 89.25 89 GLY A O 1
ATOM 691 N N . LEU A 1 90 ? 28.565 -1.451 -7.559 1.00 88.00 90 LEU A N 1
ATOM 692 C CA . LEU A 1 90 ? 27.150 -1.157 -7.808 1.00 88.00 90 LEU A CA 1
ATOM 693 C C . LEU A 1 90 ? 26.384 -2.406 -8.271 1.00 88.00 90 LEU A C 1
ATOM 695 O O . LEU A 1 90 ? 25.308 -2.691 -7.756 1.00 88.00 90 LEU A O 1
ATOM 699 N N . PHE A 1 91 ? 26.941 -3.184 -9.206 1.00 89.31 91 PHE A N 1
ATOM 700 C CA . PHE A 1 91 ? 26.284 -4.370 -9.767 1.00 89.31 91 PHE A CA 1
ATOM 701 C C . PHE A 1 91 ? 26.027 -5.462 -8.719 1.00 89.31 91 PHE A C 1
ATOM 703 O O . PHE A 1 91 ? 24.958 -6.070 -8.709 1.00 89.31 91 PHE A O 1
ATOM 710 N N . PHE A 1 92 ? 26.980 -5.688 -7.810 1.00 89.12 92 PHE A N 1
ATOM 711 C CA . PHE A 1 92 ? 26.846 -6.665 -6.724 1.00 89.12 92 PHE A CA 1
ATOM 712 C C . PHE A 1 92 ? 26.238 -6.087 -5.436 1.00 89.12 92 PHE A C 1
ATOM 714 O O . PHE A 1 92 ? 26.186 -6.792 -4.431 1.00 89.12 92 PHE A O 1
ATOM 721 N N . ASN A 1 93 ? 25.755 -4.837 -5.447 1.00 79.88 93 ASN A N 1
ATOM 722 C CA . ASN A 1 93 ? 25.181 -4.157 -4.279 1.00 79.88 93 ASN A CA 1
ATOM 723 C C . ASN A 1 93 ? 26.100 -4.168 -3.042 1.00 79.88 93 ASN A C 1
ATOM 725 O O . ASN A 1 93 ? 25.651 -4.384 -1.915 1.00 79.88 93 ASN A O 1
ATOM 729 N N . ILE A 1 94 ? 27.402 -3.944 -3.240 1.00 84.75 94 ILE A N 1
ATOM 730 C CA . ILE A 1 94 ? 28.373 -3.894 -2.142 1.00 84.75 94 ILE A CA 1
ATOM 731 C C . ILE A 1 94 ? 28.071 -2.680 -1.249 1.00 84.75 94 ILE A C 1
ATOM 733 O O . ILE A 1 94 ? 27.839 -1.569 -1.736 1.00 84.75 94 ILE A O 1
ATOM 737 N N . LYS A 1 95 ? 28.102 -2.881 0.077 1.00 83.81 95 LYS A N 1
ATOM 738 C CA . LYS A 1 95 ? 27.846 -1.825 1.070 1.00 83.81 95 LYS A CA 1
ATOM 739 C C . LYS A 1 95 ? 28.716 -0.589 0.792 1.00 83.81 95 LYS A C 1
ATOM 741 O O . LYS A 1 95 ? 29.918 -0.708 0.576 1.00 83.81 95 LYS A O 1
ATOM 746 N N . GLY A 1 96 ? 28.100 0.593 0.806 1.00 85.31 96 GLY A N 1
ATOM 747 C CA . GLY A 1 96 ? 28.762 1.883 0.571 1.00 85.31 96 GLY A CA 1
ATOM 748 C C . GLY A 1 96 ? 28.782 2.352 -0.890 1.00 85.31 96 GLY A C 1
ATOM 749 O O . GLY A 1 96 ? 28.780 3.559 -1.125 1.00 85.31 96 GLY A O 1
ATOM 750 N N . PHE A 1 97 ? 28.708 1.454 -1.881 1.00 86.38 97 PHE A N 1
ATOM 751 C CA . PHE A 1 97 ? 28.690 1.857 -3.299 1.00 86.38 97 PHE A CA 1
ATOM 752 C C . PHE A 1 97 ? 27.375 2.537 -3.705 1.00 86.38 97 PHE A C 1
ATOM 754 O O . PHE A 1 97 ? 27.380 3.428 -4.551 1.00 86.38 97 PHE A O 1
ATOM 761 N N . ASN A 1 98 ? 26.264 2.175 -3.058 1.00 84.62 98 ASN A N 1
ATOM 762 C CA . ASN A 1 98 ? 24.943 2.746 -3.331 1.00 84.62 98 ASN A CA 1
ATOM 763 C C . ASN A 1 98 ? 24.651 4.058 -2.581 1.00 84.62 98 ASN A C 1
ATOM 765 O O . ASN A 1 98 ? 23.617 4.660 -2.836 1.00 84.62 98 ASN A O 1
ATOM 769 N N . THR A 1 99 ? 25.568 4.574 -1.751 1.00 87.50 99 THR A N 1
ATOM 770 C CA . THR A 1 99 ? 25.320 5.734 -0.864 1.00 87.50 99 THR A CA 1
ATOM 771 C C . THR A 1 99 ? 24.743 6.956 -1.592 1.00 87.50 99 THR A C 1
ATOM 773 O O . THR A 1 99 ? 23.822 7.599 -1.099 1.00 87.50 99 THR A O 1
ATOM 776 N N . ILE A 1 100 ? 25.247 7.272 -2.792 1.00 84.56 100 ILE A N 1
ATOM 777 C CA . ILE A 1 100 ? 24.725 8.386 -3.602 1.00 84.56 100 ILE A CA 1
ATOM 778 C C . ILE A 1 100 ? 23.293 8.084 -4.062 1.00 84.56 100 ILE A C 1
ATOM 780 O O . ILE A 1 100 ? 22.404 8.922 -3.935 1.00 84.56 100 ILE A O 1
ATOM 784 N N . TYR A 1 101 ? 23.049 6.881 -4.584 1.00 84.31 101 TYR A N 1
ATOM 785 C CA . TYR A 1 101 ? 21.715 6.463 -5.011 1.00 84.31 101 TYR A CA 1
ATOM 786 C C . TYR A 1 101 ? 20.715 6.478 -3.846 1.00 84.31 101 TYR A C 1
ATOM 788 O O . TYR A 1 101 ? 19.606 6.996 -4.010 1.00 84.31 101 TYR A O 1
ATOM 796 N N . ASP A 1 102 ? 21.129 5.966 -2.688 1.00 82.00 102 ASP A N 1
ATOM 797 C CA . ASP A 1 102 ? 20.333 5.884 -1.466 1.00 82.00 102 ASP A CA 1
ATOM 798 C C . ASP A 1 102 ? 19.964 7.283 -0.964 1.00 82.00 102 ASP A C 1
ATOM 800 O O . ASP A 1 102 ? 18.781 7.550 -0.768 1.00 82.00 102 ASP A O 1
ATOM 804 N N . PHE A 1 103 ? 20.917 8.223 -0.918 1.00 86.44 103 PHE A N 1
ATOM 805 C CA . PHE A 1 103 ? 20.648 9.627 -0.580 1.00 86.44 103 PHE A CA 1
ATOM 806 C C . PHE A 1 103 ? 19.601 10.257 -1.509 1.00 86.44 103 PHE A C 1
ATOM 808 O O . PHE A 1 103 ? 18.638 10.881 -1.061 1.00 86.44 103 PHE A O 1
ATOM 815 N N . GLY A 1 104 ? 19.756 10.087 -2.827 1.00 83.81 104 GLY A N 1
ATOM 816 C CA . GLY A 1 104 ? 18.769 10.588 -3.785 1.00 83.81 104 GLY A CA 1
ATOM 817 C C . GLY A 1 104 ? 17.396 9.941 -3.580 1.00 83.81 104 GLY A C 1
ATOM 818 O O . GLY A 1 104 ? 16.364 10.594 -3.727 1.00 83.81 104 GLY A O 1
ATOM 819 N N . ASN A 1 105 ? 17.365 8.655 -3.228 1.00 79.19 105 ASN A N 1
ATOM 820 C CA . ASN A 1 105 ? 16.133 7.932 -2.945 1.00 79.19 105 ASN A CA 1
ATOM 821 C C . ASN A 1 105 ? 15.439 8.426 -1.672 1.00 79.19 105 ASN A C 1
ATOM 823 O O . ASN A 1 105 ? 14.234 8.667 -1.703 1.00 79.19 105 ASN A O 1
ATOM 827 N N . GLU A 1 106 ? 16.189 8.635 -0.595 1.00 79.69 106 GLU A N 1
ATOM 828 C CA . GLU A 1 106 ? 15.704 9.221 0.655 1.00 79.69 106 GLU A CA 1
ATOM 829 C C . GLU A 1 106 ? 15.156 10.630 0.440 1.00 79.69 106 GLU A C 1
ATOM 831 O O . GLU A 1 106 ? 14.035 10.917 0.855 1.00 79.69 106 GLU A O 1
ATOM 836 N N . TYR A 1 107 ? 15.869 11.479 -0.304 1.00 81.38 107 TYR A N 1
ATOM 837 C CA . TYR A 1 107 ? 15.394 12.821 -0.641 1.00 81.38 107 TYR A CA 1
ATOM 838 C C . TYR A 1 107 ? 14.074 12.796 -1.428 1.00 81.38 107 TYR A C 1
ATOM 840 O O . TYR A 1 107 ? 13.142 13.541 -1.135 1.00 81.38 107 TYR A O 1
ATOM 848 N N . ARG A 1 108 ? 13.939 11.911 -2.424 1.00 80.25 108 ARG A N 1
ATOM 849 C CA . ARG A 1 108 ? 12.673 11.773 -3.167 1.00 80.25 108 ARG A CA 1
ATOM 850 C C . ARG A 1 108 ? 11.542 11.249 -2.289 1.00 80.25 108 ARG A C 1
ATOM 852 O O . ARG A 1 108 ? 10.404 11.680 -2.467 1.00 80.25 108 ARG A O 1
ATOM 859 N N . ASN A 1 109 ? 11.842 10.322 -1.384 1.00 71.50 109 ASN A N 1
ATOM 860 C CA . ASN A 1 109 ? 10.870 9.789 -0.439 1.00 71.50 109 ASN A CA 1
ATOM 861 C C . ASN A 1 109 ? 10.401 10.885 0.531 1.00 71.50 109 ASN A C 1
ATOM 863 O O . ASN A 1 109 ? 9.194 11.000 0.756 1.00 71.50 109 ASN A O 1
ATOM 867 N N . SER A 1 110 ? 11.300 11.745 1.025 1.00 72.56 110 SER A N 1
ATOM 868 C CA . SER A 1 110 ? 10.946 12.806 1.979 1.00 72.56 110 SER A CA 1
ATOM 869 C C . SER A 1 110 ? 10.020 13.852 1.356 1.00 72.56 110 SER A C 1
ATOM 871 O O . SER A 1 110 ? 9.049 14.278 1.982 1.00 72.56 110 SER A O 1
ATOM 873 N N . LEU A 1 111 ? 10.202 14.163 0.065 1.00 74.38 111 LEU A N 1
ATOM 874 C CA . LEU A 1 111 ? 9.255 14.975 -0.714 1.00 74.38 111 LEU A CA 1
ATOM 875 C C . LEU A 1 111 ? 7.845 14.359 -0.793 1.00 74.38 111 LEU A C 1
ATOM 877 O O . LEU A 1 111 ? 6.877 15.067 -1.068 1.00 74.38 111 LEU A O 1
ATOM 881 N N . GLN A 1 112 ? 7.718 13.050 -0.571 1.00 64.88 112 GLN A N 1
ATOM 882 C CA . GLN A 1 112 ? 6.453 12.314 -0.525 1.00 64.88 112 GLN A CA 1
ATOM 883 C C . GLN A 1 112 ? 5.986 12.018 0.911 1.00 64.88 112 GLN A C 1
ATOM 885 O O . GLN A 1 112 ? 5.051 11.239 1.090 1.00 64.88 112 GLN A O 1
ATOM 890 N N . GLY A 1 113 ? 6.620 12.626 1.922 1.00 64.75 113 GLY A N 1
ATOM 891 C CA . GLY A 1 113 ? 6.310 12.409 3.338 1.00 64.75 113 GLY A CA 1
ATOM 892 C C . GLY A 1 113 ? 6.782 11.058 3.880 1.00 64.75 113 GLY A C 1
ATOM 893 O O . GLY A 1 113 ? 6.281 10.620 4.915 1.00 64.75 113 GLY A O 1
ATOM 894 N N . LYS A 1 114 ? 7.703 10.389 3.174 1.00 68.88 114 LYS A N 1
ATOM 895 C CA . LYS A 1 114 ? 8.307 9.116 3.565 1.00 68.88 114 LYS A CA 1
ATOM 896 C C . LYS A 1 114 ? 9.767 9.334 3.960 1.00 68.88 114 LYS A C 1
ATOM 898 O O . LYS A 1 114 ? 10.566 9.769 3.144 1.00 68.88 114 LYS A O 1
ATOM 903 N N . GLU A 1 115 ? 10.135 8.991 5.177 1.00 74.81 115 GLU A N 1
ATOM 904 C CA . GLU A 1 115 ? 11.502 9.116 5.686 1.00 74.81 115 GLU A CA 1
ATOM 905 C C . GLU A 1 115 ? 12.001 7.739 6.118 1.00 74.81 115 GLU A C 1
ATOM 907 O O . GLU A 1 115 ? 11.220 6.923 6.597 1.00 74.81 115 GLU A O 1
ATOM 912 N N . THR A 1 116 ? 13.283 7.446 5.919 1.00 71.62 116 THR A N 1
ATOM 913 C CA . THR A 1 116 ? 13.904 6.247 6.494 1.00 71.62 116 THR A CA 1
ATOM 914 C C . THR A 1 116 ? 14.520 6.651 7.831 1.00 71.62 116 THR A C 1
ATOM 916 O O . THR A 1 116 ? 15.319 7.581 7.875 1.00 71.62 116 THR A O 1
ATOM 919 N N . LEU A 1 117 ? 14.113 6.002 8.918 1.00 72.62 117 LEU A N 1
ATOM 920 C CA . LEU A 1 117 ? 14.656 6.214 10.259 1.00 72.62 117 LEU A CA 1
ATOM 921 C C . LEU A 1 117 ? 16.047 5.572 10.384 1.00 72.62 117 LEU A C 1
ATOM 923 O O . LEU A 1 117 ? 16.414 4.714 9.582 1.00 72.62 117 LEU A O 1
ATOM 927 N N . GLU A 1 118 ? 16.815 5.955 11.408 1.00 67.88 118 GLU A N 1
ATOM 928 C CA . GLU A 1 118 ? 18.172 5.427 11.647 1.00 67.88 118 GLU A CA 1
ATOM 929 C C . GLU A 1 118 ? 18.216 3.894 11.791 1.00 67.88 118 GLU A C 1
ATOM 931 O O . GLU A 1 118 ? 19.218 3.267 11.450 1.00 67.88 118 GLU A O 1
ATOM 936 N N . ASP A 1 119 ? 17.122 3.280 12.251 1.00 70.81 119 ASP A N 1
ATOM 937 C CA . ASP A 1 119 ? 16.964 1.825 12.371 1.00 70.81 119 ASP A CA 1
ATOM 938 C C . ASP A 1 119 ? 16.532 1.136 11.058 1.00 70.81 119 ASP A C 1
ATOM 940 O O . ASP A 1 119 ? 16.319 -0.076 11.033 1.00 70.81 119 ASP A O 1
ATOM 944 N N . GLY A 1 120 ? 16.416 1.892 9.961 1.00 71.19 120 GLY A N 1
ATOM 945 C CA . GLY A 1 120 ? 16.015 1.416 8.638 1.00 71.19 120 GLY A CA 1
ATOM 946 C C . GLY A 1 120 ? 14.503 1.395 8.392 1.00 71.19 120 GLY A C 1
ATOM 947 O O . GLY A 1 120 ? 14.085 1.098 7.269 1.00 71.19 120 GLY A O 1
ATOM 948 N N . LYS A 1 121 ? 13.666 1.727 9.386 1.00 77.88 121 LYS A N 1
ATOM 949 C CA . LYS A 1 121 ? 12.206 1.749 9.214 1.00 77.88 121 LYS A CA 1
ATOM 950 C C . LYS A 1 121 ? 11.740 2.900 8.335 1.00 77.88 121 LYS A C 1
ATOM 952 O O . LYS A 1 121 ? 12.256 4.009 8.393 1.00 77.88 121 LYS A O 1
ATOM 957 N N . GLN A 1 122 ? 10.678 2.670 7.574 1.00 81.50 122 GLN A N 1
ATOM 958 C CA . GLN A 1 122 ? 10.030 3.687 6.753 1.00 81.50 122 GLN A CA 1
ATOM 959 C C . GLN A 1 122 ? 8.979 4.450 7.571 1.00 81.50 122 GLN A C 1
ATOM 961 O O . GLN A 1 122 ? 7.881 3.955 7.792 1.00 81.50 122 GLN A O 1
ATOM 966 N N . SER A 1 123 ? 9.272 5.672 7.998 1.00 83.00 123 SER A N 1
ATOM 967 C CA . SER A 1 123 ? 8.289 6.592 8.571 1.00 83.00 123 SER A CA 1
ATOM 968 C C . SER A 1 123 ? 7.453 7.237 7.465 1.00 83.00 123 SER A C 1
ATOM 970 O O . SER A 1 123 ? 7.989 7.742 6.483 1.00 83.00 123 SER A O 1
ATOM 972 N N . ILE A 1 124 ? 6.134 7.225 7.606 1.00 81.06 124 ILE A N 1
ATOM 973 C CA . ILE A 1 124 ? 5.168 7.855 6.709 1.00 81.06 124 ILE A CA 1
ATOM 974 C C . ILE A 1 124 ? 4.388 8.861 7.538 1.00 81.06 124 ILE A C 1
ATOM 976 O O . ILE A 1 124 ? 3.560 8.482 8.365 1.00 81.06 124 ILE A O 1
ATOM 980 N N . THR A 1 125 ? 4.631 10.144 7.300 1.00 80.38 125 THR A N 1
ATOM 981 C CA . THR A 1 125 ? 3.943 11.217 8.019 1.00 80.38 125 THR A CA 1
ATOM 982 C C . THR A 1 125 ? 2.797 11.759 7.182 1.00 80.38 125 THR A C 1
ATOM 984 O O . THR A 1 125 ? 2.994 12.411 6.154 1.00 80.38 125 THR A O 1
ATOM 987 N N . VAL A 1 126 ? 1.577 11.521 7.652 1.00 77.88 126 VAL A N 1
ATOM 988 C CA . VA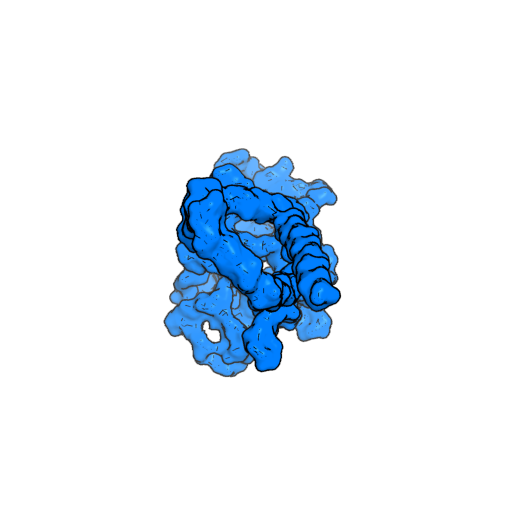L A 1 126 ? 0.343 12.039 7.071 1.00 77.88 126 VAL A CA 1
ATOM 989 C C . VAL A 1 126 ? 0.046 13.397 7.703 1.00 77.88 126 VAL A C 1
ATOM 991 O O . VAL A 1 126 ? -0.407 13.499 8.843 1.00 77.88 126 VAL A O 1
ATOM 994 N N . LYS A 1 127 ? 0.352 14.475 6.973 1.00 66.75 127 LYS A N 1
ATOM 995 C CA . LYS A 1 127 ? 0.176 15.845 7.469 1.00 66.75 127 LYS A CA 1
ATOM 996 C C . LYS A 1 127 ? -1.302 16.237 7.434 1.00 66.75 127 LYS A C 1
ATOM 998 O O . LYS A 1 127 ? -1.845 16.533 6.372 1.00 66.75 127 LYS A O 1
ATOM 1003 N N . LYS A 1 128 ? -1.927 16.282 8.610 1.00 64.69 128 LYS A N 1
ATOM 1004 C CA . LYS A 1 128 ? -3.241 16.892 8.833 1.00 64.69 128 LYS A CA 1
ATOM 1005 C C . LYS A 1 128 ? -3.124 17.933 9.948 1.00 64.69 128 LYS A C 1
ATOM 1007 O O . LYS A 1 128 ? -2.513 17.686 10.992 1.00 64.69 128 LYS A O 1
ATOM 1012 N N . GLU A 1 129 ? -3.642 19.128 9.695 1.00 54.41 129 GLU A N 1
ATOM 1013 C CA . GLU A 1 129 ? -3.722 20.194 10.691 1.00 54.41 129 GLU A CA 1
ATOM 1014 C C . GLU A 1 129 ? -5.168 20.304 11.139 1.00 54.41 129 GLU A C 1
ATOM 1016 O O . GLU A 1 129 ? -5.984 20.763 10.349 1.00 54.41 129 GLU A O 1
ATOM 1021 N N . LEU A 1 130 ? -5.486 19.816 12.342 1.00 52.22 130 LEU A N 1
ATOM 1022 C CA . LEU A 1 130 ? -6.632 20.175 13.189 1.00 52.22 130 LEU A CA 1
ATOM 1023 C C . LEU A 1 130 ? -6.520 19.420 14.534 1.00 52.22 130 LEU A C 1
ATOM 1025 O O . LEU A 1 130 ? -5.557 18.681 14.740 1.00 52.22 130 LEU A O 1
ATOM 1029 N N . ASN A 1 131 ? -7.449 19.691 15.464 1.00 53.00 131 ASN A N 1
ATOM 1030 C CA . ASN A 1 131 ? -7.552 19.137 16.828 1.00 53.00 131 ASN A CA 1
ATOM 1031 C C . ASN A 1 131 ? -7.705 17.606 16.836 1.00 53.00 131 ASN A C 1
ATOM 1033 O O . ASN A 1 131 ? -8.780 17.070 17.121 1.00 53.00 131 ASN A O 1
ATOM 1037 N N . ASP A 1 132 ? -6.621 16.927 16.505 1.00 71.88 132 ASP A N 1
ATOM 1038 C CA . ASP A 1 132 ? -6.595 15.515 16.200 1.00 71.88 132 ASP A CA 1
ATOM 1039 C C . ASP A 1 132 ? -5.713 14.787 17.210 1.00 71.88 132 ASP A C 1
ATOM 1041 O O . ASP A 1 132 ? -4.627 15.248 17.571 1.00 71.88 132 ASP A O 1
ATOM 1045 N N . ILE A 1 133 ? -6.166 13.611 17.624 1.00 85.31 133 ILE A N 1
ATOM 1046 C CA . ILE A 1 133 ? -5.343 12.706 18.414 1.00 85.31 133 ILE A CA 1
ATOM 1047 C C . ILE A 1 133 ? -4.297 12.104 17.487 1.00 85.31 133 ILE A C 1
ATOM 1049 O O . ILE A 1 133 ? -4.626 11.615 16.404 1.00 85.31 133 ILE A O 1
ATOM 1053 N N . SER A 1 134 ? -3.038 12.136 17.911 1.00 88.94 134 SER A N 1
ATOM 1054 C CA . SER A 1 134 ? -1.956 11.530 17.145 1.00 88.94 134 SER A CA 1
ATOM 1055 C C . SER A 1 134 ? -2.054 10.016 17.262 1.00 88.94 134 SER A C 1
ATOM 1057 O O . SER A 1 134 ? -2.105 9.469 18.366 1.00 88.94 134 SER A O 1
ATOM 1059 N N . VAL A 1 135 ? -2.097 9.346 16.117 1.00 90.31 135 VAL A N 1
ATOM 1060 C CA . VAL A 1 135 ? -2.136 7.891 16.011 1.00 90.31 135 VAL A CA 1
ATOM 1061 C C . VAL A 1 135 ? -0.907 7.456 15.229 1.00 90.31 135 VAL A C 1
ATOM 1063 O O . VAL A 1 135 ? -0.780 7.735 14.037 1.00 90.31 135 VAL A O 1
ATOM 1066 N N . GLU A 1 136 ? -0.004 6.777 15.920 1.00 92.81 136 GLU A N 1
ATOM 1067 C CA . GLU A 1 136 ? 1.160 6.124 15.337 1.00 92.81 136 GLU A CA 1
ATOM 1068 C C . GLU A 1 136 ? 0.845 4.639 15.145 1.00 92.81 136 GLU A C 1
ATOM 1070 O O . GLU A 1 136 ? 0.329 3.984 16.053 1.00 92.81 136 GLU A O 1
ATOM 1075 N N . ILE A 1 137 ? 1.158 4.102 13.970 1.00 94.19 137 ILE A N 1
ATOM 1076 C CA . ILE A 1 137 ? 1.011 2.688 13.636 1.00 94.19 137 ILE A CA 1
ATOM 1077 C C . ILE A 1 137 ? 2.386 2.143 13.244 1.00 94.19 137 ILE A C 1
ATOM 1079 O O . ILE A 1 137 ? 2.837 2.379 12.128 1.00 94.19 137 ILE A O 1
ATOM 1083 N N . ASP A 1 138 ? 3.052 1.435 14.157 1.00 94.31 138 ASP A N 1
ATOM 1084 C CA . ASP A 1 138 ? 4.342 0.764 13.937 1.00 94.31 138 ASP A CA 1
ATOM 1085 C C . ASP A 1 138 ? 4.096 -0.676 13.487 1.00 94.31 138 ASP A C 1
ATOM 1087 O O . ASP A 1 138 ? 3.544 -1.494 14.230 1.00 94.31 138 ASP A O 1
ATOM 1091 N N . VAL A 1 139 ? 4.499 -0.986 12.261 1.00 95.88 139 VAL A N 1
ATOM 1092 C CA . VAL A 1 139 ? 4.284 -2.278 11.627 1.00 95.88 139 VAL A CA 1
ATOM 1093 C C . VAL A 1 139 ? 5.614 -2.907 11.263 1.00 95.88 139 VAL A C 1
ATOM 1095 O O . VAL A 1 139 ? 6.408 -2.365 10.494 1.00 95.88 139 VAL A O 1
ATOM 1098 N N . LYS A 1 140 ? 5.802 -4.117 11.779 1.00 95.00 140 LYS A N 1
ATOM 1099 C CA . LYS A 1 140 ? 6.861 -5.026 11.378 1.00 95.00 140 LYS A CA 1
ATOM 1100 C C . LYS A 1 140 ? 6.320 -5.981 10.322 1.00 95.00 140 LYS A C 1
ATOM 1102 O O . LYS A 1 140 ? 5.303 -6.653 10.541 1.00 95.00 140 LYS A O 1
ATOM 1107 N N . LYS A 1 141 ? 6.988 -6.037 9.174 1.00 95.44 141 LYS A N 1
ATOM 1108 C CA . LYS A 1 141 ? 6.624 -6.948 8.090 1.00 95.44 141 LYS A CA 1
ATOM 1109 C C . LYS A 1 141 ? 6.887 -8.395 8.515 1.00 95.44 141 LYS A C 1
ATOM 1111 O O . LYS A 1 141 ? 7.841 -8.673 9.238 1.00 95.44 141 LYS A O 1
ATOM 1116 N N . GLY A 1 142 ? 6.047 -9.311 8.052 1.00 95.56 142 GLY A N 1
ATOM 1117 C CA . GLY A 1 142 ? 6.280 -10.745 8.205 1.00 95.56 142 GLY A CA 1
ATOM 1118 C C . GLY A 1 142 ? 7.013 -11.350 7.011 1.00 95.56 142 GLY A C 1
ATOM 1119 O O . GLY A 1 142 ? 7.216 -10.706 5.977 1.00 95.56 142 GLY A O 1
ATOM 1120 N N . ASP A 1 143 ? 7.384 -12.621 7.132 1.00 93.44 143 ASP A N 1
ATOM 1121 C CA . ASP A 1 143 ? 8.170 -13.339 6.122 1.00 93.44 143 ASP A CA 1
ATOM 1122 C C . ASP A 1 143 ? 7.441 -13.488 4.779 1.00 93.44 143 ASP A C 1
ATOM 1124 O O . ASP A 1 143 ? 8.076 -13.645 3.727 1.00 93.44 143 ASP A O 1
ATOM 1128 N N . ALA A 1 144 ? 6.105 -13.408 4.774 1.00 94.62 144 ALA A N 1
ATOM 1129 C CA . ALA A 1 144 ? 5.305 -13.433 3.555 1.00 94.62 144 ALA A CA 1
ATOM 1130 C C . ALA A 1 144 ? 5.147 -12.049 2.902 1.00 94.62 144 ALA A C 1
ATOM 1132 O O . ALA A 1 144 ? 4.607 -11.970 1.794 1.00 94.62 144 ALA A O 1
ATOM 1133 N N . PHE A 1 145 ? 5.630 -10.966 3.522 1.00 94.62 145 PHE A N 1
ATOM 1134 C CA . PHE A 1 145 ? 5.522 -9.616 2.972 1.00 94.62 145 PHE A CA 1
ATOM 1135 C C . PHE A 1 145 ? 6.328 -9.472 1.678 1.00 94.62 145 PHE A C 1
ATOM 1137 O O . PHE A 1 145 ? 7.511 -9.813 1.601 1.00 94.62 145 PHE A O 1
ATOM 1144 N N . ARG A 1 146 ? 5.688 -8.958 0.630 1.00 89.50 146 ARG A N 1
ATOM 1145 C CA . ARG A 1 146 ? 6.316 -8.633 -0.656 1.00 89.50 146 ARG A CA 1
ATOM 1146 C C . ARG A 1 146 ? 5.901 -7.231 -1.087 1.00 89.50 146 ARG A C 1
ATOM 1148 O O . ARG A 1 146 ? 6.662 -6.285 -0.954 1.00 89.50 146 ARG A O 1
ATOM 1155 N N . TYR A 1 147 ? 4.671 -7.101 -1.572 1.00 85.00 147 TYR A N 1
ATOM 1156 C CA . TYR A 1 147 ? 4.094 -5.850 -2.070 1.00 85.00 147 TYR A CA 1
ATOM 1157 C C . TYR A 1 147 ? 2.651 -5.731 -1.582 1.00 85.00 147 TYR A C 1
ATOM 1159 O O . TYR A 1 147 ? 1.720 -5.580 -2.379 1.00 85.00 147 TYR A O 1
ATOM 1167 N N . ALA A 1 148 ? 2.464 -5.898 -0.273 1.00 92.88 148 ALA A N 1
ATOM 1168 C CA . ALA A 1 148 ? 1.149 -5.851 0.337 1.00 92.88 148 ALA A CA 1
ATOM 1169 C C . ALA A 1 148 ? 0.551 -4.440 0.228 1.00 92.88 148 ALA A C 1
ATOM 1171 O O . ALA A 1 148 ? 1.222 -3.431 0.435 1.00 92.88 148 ALA A O 1
ATOM 1172 N N . MET A 1 149 ? -0.732 -4.380 -0.106 1.00 93.38 149 MET A N 1
ATOM 1173 C CA . MET A 1 149 ? -1.550 -3.181 0.005 1.00 93.38 149 MET A CA 1
ATOM 1174 C C . MET A 1 149 ? -2.185 -3.174 1.386 1.00 93.38 149 MET A C 1
ATOM 1176 O O . MET A 1 149 ? -2.616 -4.215 1.875 1.00 93.38 149 MET A O 1
ATOM 1180 N N . MET A 1 150 ? -2.270 -2.001 1.996 1.00 95.94 150 MET A N 1
ATOM 1181 C CA . MET A 1 150 ? -2.832 -1.856 3.331 1.00 95.94 150 MET A CA 1
ATOM 1182 C C . MET A 1 150 ? -3.540 -0.525 3.480 1.00 95.94 150 MET A C 1
ATOM 1184 O O . MET A 1 150 ? -3.083 0.466 2.922 1.00 95.94 150 MET A O 1
ATOM 1188 N N . VAL A 1 151 ? -4.610 -0.489 4.254 1.00 97.75 151 VAL A N 1
ATOM 1189 C CA . VAL A 1 151 ? -5.306 0.743 4.630 1.00 97.75 151 VAL A CA 1
ATOM 1190 C C . VAL A 1 151 ? -5.499 0.762 6.131 1.00 97.75 151 VAL A C 1
ATOM 1192 O O . VAL A 1 151 ? -5.767 -0.281 6.721 1.00 97.75 151 VAL A O 1
ATOM 1195 N N . VAL A 1 152 ? -5.364 1.942 6.732 1.00 97.88 152 VAL A N 1
ATOM 1196 C CA . VAL A 1 152 ? -5.615 2.168 8.157 1.00 97.88 152 VAL A CA 1
ATOM 1197 C C . VAL A 1 152 ? -6.730 3.192 8.293 1.00 97.88 152 VAL A C 1
ATOM 1199 O O . VAL A 1 152 ? -6.715 4.217 7.607 1.00 97.88 152 VAL A O 1
ATOM 1202 N N . TRP A 1 153 ? -7.698 2.935 9.166 1.00 97.81 153 TRP A N 1
ATOM 1203 C CA . TRP A 1 153 ? -8.814 3.843 9.428 1.00 97.81 153 TRP A CA 1
ATOM 1204 C C . TRP A 1 153 ? -9.299 3.720 10.869 1.00 97.81 153 TRP A C 1
ATOM 1206 O O . TRP A 1 153 ? -8.879 2.827 11.610 1.00 97.81 153 TRP A O 1
ATOM 1216 N N . VAL A 1 154 ? -10.178 4.637 11.262 1.00 96.81 154 VAL A N 1
ATOM 1217 C CA . VAL A 1 154 ? -10.837 4.621 12.565 1.00 96.81 154 VAL A CA 1
ATOM 1218 C C . VAL A 1 154 ? -12.348 4.499 12.419 1.00 96.81 154 VAL A C 1
ATOM 1220 O O . VAL A 1 154 ? -12.960 5.060 11.505 1.00 96.81 154 VAL A O 1
ATOM 1223 N N . GLU A 1 155 ? -12.935 3.737 13.333 1.00 97.25 155 GLU A N 1
ATOM 1224 C CA . GLU A 1 155 ? -14.376 3.562 13.507 1.00 97.25 155 GLU A CA 1
ATOM 1225 C C . GLU A 1 155 ? -14.770 3.963 14.931 1.00 97.25 155 GLU A C 1
ATOM 1227 O O . GLU A 1 155 ? -13.946 3.945 15.855 1.00 97.25 155 GLU A O 1
ATOM 1232 N N . ASP A 1 156 ? -16.044 4.294 15.127 1.00 95.31 156 ASP A N 1
ATOM 1233 C CA . ASP A 1 156 ? -16.617 4.246 16.470 1.00 95.31 156 ASP A CA 1
ATOM 1234 C C . ASP A 1 156 ? -16.780 2.786 16.934 1.00 95.31 156 ASP A C 1
ATOM 1236 O O . ASP A 1 156 ? -16.458 1.831 16.220 1.00 95.31 156 ASP A O 1
ATOM 1240 N N . ILE A 1 157 ? -17.252 2.585 18.166 1.00 94.44 157 ILE A N 1
ATOM 1241 C CA . ILE A 1 157 ? -17.379 1.228 18.709 1.00 94.44 157 ILE A CA 1
ATOM 1242 C C . ILE A 1 157 ? -18.530 0.421 18.090 1.00 94.44 157 ILE A C 1
ATOM 1244 O O . ILE A 1 157 ? -18.495 -0.811 18.123 1.00 94.44 157 ILE A O 1
ATOM 1248 N N . ASP A 1 158 ? -19.504 1.105 17.490 1.00 94.50 158 ASP A N 1
ATOM 1249 C CA . ASP A 1 158 ? -20.632 0.500 16.781 1.00 94.50 158 ASP A CA 1
ATOM 1250 C C . ASP A 1 158 ? -20.237 0.073 15.353 1.00 94.50 158 ASP A C 1
ATOM 1252 O O . ASP A 1 158 ? -20.988 -0.608 14.651 1.00 94.50 158 ASP A O 1
ATOM 1256 N N . GLY A 1 159 ? -19.011 0.408 14.936 1.00 94.38 159 GLY A N 1
ATOM 1257 C CA . GLY A 1 159 ? -18.434 0.048 13.651 1.00 94.38 159 GLY A CA 1
ATOM 1258 C C . GLY A 1 159 ? -18.799 1.017 12.530 1.00 94.38 159 GLY A C 1
ATOM 1259 O O . GLY A 1 159 ? -18.707 0.639 11.354 1.00 94.38 159 GLY A O 1
ATOM 1260 N N . ASN A 1 160 ? -19.230 2.237 12.857 1.00 95.69 160 ASN A N 1
ATOM 1261 C CA . ASN A 1 160 ? -19.419 3.293 11.873 1.00 95.69 160 ASN A CA 1
ATOM 1262 C C . ASN A 1 160 ? -18.061 3.885 11.496 1.00 95.69 160 ASN A C 1
ATOM 1264 O O . ASN A 1 160 ? -17.254 4.247 12.354 1.00 95.69 160 ASN A O 1
ATOM 1268 N N . TYR A 1 161 ? -17.816 3.994 10.192 1.00 96.81 161 TYR A N 1
ATOM 1269 C CA . TYR A 1 161 ? -16.617 4.625 9.654 1.00 96.81 161 TYR A CA 1
ATOM 1270 C C . TYR A 1 161 ? -16.555 6.103 10.055 1.00 96.81 161 TYR A C 1
ATOM 1272 O O . TYR A 1 161 ? -17.504 6.848 9.816 1.00 96.81 161 TYR A O 1
ATOM 1280 N N . ILE A 1 162 ? -15.423 6.523 10.625 1.00 94.62 162 ILE A N 1
ATOM 1281 C CA . ILE A 1 162 ? -15.149 7.927 10.951 1.00 94.62 162 ILE A CA 1
ATOM 1282 C C . ILE A 1 162 ? -14.251 8.522 9.864 1.00 94.62 162 ILE A C 1
ATOM 1284 O O . ILE A 1 162 ? -14.663 9.435 9.150 1.00 94.62 162 ILE A O 1
ATOM 1288 N N . GLU A 1 163 ? -13.032 7.998 9.707 1.00 93.94 163 GLU A N 1
ATOM 1289 C CA . GLU A 1 163 ? -12.098 8.460 8.677 1.00 93.94 163 GLU A CA 1
ATOM 1290 C C . GLU A 1 163 ? -10.950 7.482 8.416 1.00 93.94 163 GLU A C 1
ATOM 1292 O O . GLU A 1 163 ? -10.61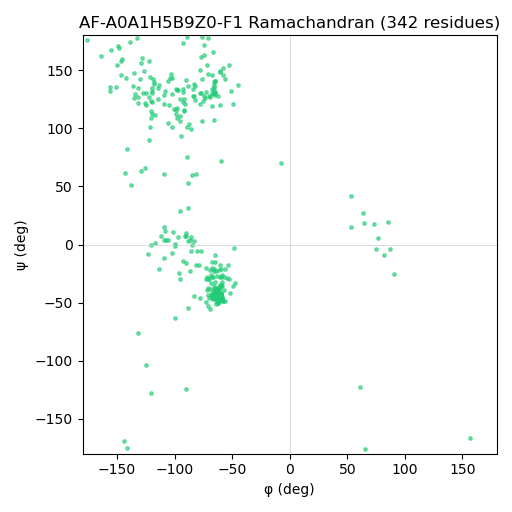7 6.645 9.254 1.00 93.94 163 GLU A O 1
ATOM 1297 N N . SER A 1 164 ? -10.295 7.643 7.266 1.00 96.00 164 SER A N 1
ATOM 1298 C CA . SER A 1 164 ? -9.072 6.923 6.913 1.00 96.00 164 SER A CA 1
ATOM 1299 C C . SER A 1 164 ? -7.847 7.678 7.415 1.00 96.00 164 SER A C 1
ATOM 1301 O O . SER A 1 164 ? -7.747 8.886 7.227 1.00 96.00 164 SER A O 1
ATOM 1303 N N . LEU A 1 165 ? -6.897 6.953 7.999 1.00 94.75 165 LEU A N 1
ATOM 1304 C CA . LEU A 1 165 ? -5.631 7.490 8.498 1.00 94.75 165 LEU A CA 1
ATOM 1305 C C . LEU A 1 165 ? -4.493 7.345 7.489 1.00 94.75 165 LEU A C 1
ATOM 1307 O O . LEU A 1 165 ? -3.576 8.163 7.490 1.00 94.75 165 LEU A O 1
ATOM 1311 N N . PHE A 1 166 ? -4.548 6.314 6.645 1.00 95.62 166 PHE A N 1
ATOM 1312 C CA . PHE A 1 166 ? -3.592 6.082 5.566 1.00 95.62 166 PHE A CA 1
ATOM 1313 C C . PHE A 1 166 ? -4.215 5.223 4.472 1.00 95.62 166 PHE A C 1
ATOM 1315 O O . PHE A 1 166 ? -4.768 4.165 4.766 1.00 95.62 166 PHE A O 1
ATOM 1322 N N . VAL A 1 167 ? -4.072 5.642 3.213 1.00 95.56 167 VAL A N 1
ATOM 1323 C CA . VAL A 1 167 ? -4.514 4.894 2.028 1.00 95.56 167 VAL A CA 1
ATOM 1324 C C . VAL A 1 167 ? -3.376 4.845 0.994 1.00 95.56 167 VAL A C 1
ATOM 1326 O O . VAL A 1 167 ? -2.783 5.878 0.687 1.00 95.56 167 VAL A O 1
ATOM 1329 N N . PRO A 1 168 ? -3.063 3.704 0.359 1.00 93.06 168 PRO A N 1
ATOM 1330 C CA . PRO A 1 168 ? -2.048 3.671 -0.685 1.00 93.06 168 PRO A CA 1
ATOM 1331 C C . PRO A 1 168 ? -2.499 4.482 -1.903 1.00 93.06 168 PRO A C 1
ATOM 1333 O O . PRO A 1 168 ? -3.653 4.394 -2.331 1.00 93.06 168 PRO A O 1
ATOM 1336 N N . LYS A 1 169 ? -1.592 5.236 -2.532 1.00 91.44 169 LYS A N 1
ATOM 1337 C CA . LYS A 1 169 ? -1.932 6.115 -3.665 1.00 91.44 169 LYS A CA 1
ATOM 1338 C C . LYS A 1 169 ? -2.526 5.348 -4.849 1.00 91.44 169 LYS A C 1
ATOM 1340 O O . LYS A 1 169 ? -3.417 5.861 -5.529 1.00 91.44 169 LYS A O 1
ATOM 1345 N N . SER A 1 170 ? -2.070 4.118 -5.087 1.00 91.50 170 SER A N 1
ATOM 1346 C CA . SER A 1 170 ? -2.621 3.215 -6.109 1.00 91.50 170 SER A CA 1
ATOM 1347 C C . SER A 1 170 ? -4.082 2.851 -5.838 1.00 91.50 170 SER A C 1
ATOM 1349 O O . SER A 1 170 ? -4.872 2.807 -6.776 1.00 91.50 170 SER A O 1
ATOM 1351 N N . ILE A 1 171 ? -4.455 2.660 -4.570 1.00 94.12 171 ILE A N 1
ATOM 1352 C CA . ILE A 1 171 ? -5.831 2.391 -4.137 1.00 94.12 171 ILE A CA 1
ATOM 1353 C C . ILE A 1 171 ? -6.681 3.656 -4.244 1.00 94.12 171 ILE A C 1
ATOM 1355 O O . ILE A 1 171 ? -7.731 3.628 -4.880 1.00 94.12 171 ILE A O 1
ATOM 1359 N N . ALA A 1 172 ? -6.197 4.782 -3.713 1.00 93.94 172 ALA A N 1
ATOM 1360 C CA . ALA A 1 172 ? -6.916 6.058 -3.730 1.00 93.94 172 ALA A CA 1
ATOM 1361 C C . ALA A 1 172 ? -7.215 6.569 -5.154 1.00 93.94 172 ALA A C 1
ATOM 1363 O O . ALA A 1 172 ? -8.189 7.283 -5.376 1.00 93.94 172 ALA A O 1
ATOM 1364 N N . THR A 1 173 ? -6.380 6.213 -6.135 1.00 92.94 173 THR A N 1
ATOM 1365 C CA . THR A 1 173 ? -6.525 6.671 -7.527 1.00 92.94 173 THR A CA 1
ATOM 1366 C C . THR A 1 173 ? -6.977 5.584 -8.501 1.00 92.94 173 THR A C 1
ATOM 1368 O O . THR A 1 173 ? -7.305 5.908 -9.642 1.00 92.94 173 THR A O 1
ATOM 1371 N N . SER A 1 174 ? -6.974 4.307 -8.099 1.00 93.19 174 SER A N 1
ATOM 1372 C CA . SER A 1 174 ? -7.032 3.136 -8.994 1.00 93.19 174 SER A CA 1
ATOM 1373 C C . SER A 1 174 ? -5.962 3.112 -10.096 1.00 93.19 174 SER A C 1
ATOM 1375 O O . SER A 1 174 ? -6.077 2.350 -11.056 1.00 93.19 174 SER A O 1
ATOM 1377 N N . LYS A 1 175 ? -4.912 3.938 -9.999 1.00 92.31 175 LYS A N 1
ATOM 1378 C CA . LYS A 1 175 ? -3.858 4.033 -11.010 1.00 92.31 175 LYS A CA 1
ATOM 1379 C C . LYS A 1 175 ? -2.648 3.214 -10.582 1.00 92.31 175 LYS A C 1
ATOM 1381 O O . LYS A 1 175 ? -1.960 3.546 -9.619 1.00 92.31 175 LYS A O 1
ATOM 1386 N N . TYR A 1 176 ? -2.349 2.177 -11.352 1.00 88.62 176 TYR A N 1
ATOM 1387 C CA . TYR A 1 176 ? -1.209 1.294 -11.114 1.00 88.62 176 TYR A CA 1
ATOM 1388 C C . TYR A 1 176 ? -0.099 1.617 -12.107 1.00 88.62 176 TYR A C 1
ATOM 1390 O O . TYR A 1 176 ? -0.381 1.940 -13.260 1.00 88.62 176 TYR A O 1
ATOM 1398 N N . VAL A 1 177 ? 1.165 1.546 -11.677 1.00 85.00 177 VAL A N 1
ATOM 1399 C CA . VAL A 1 177 ? 2.329 1.776 -12.556 1.00 85.00 177 VAL A CA 1
ATOM 1400 C C . VAL A 1 177 ? 2.419 0.688 -13.628 1.00 85.00 177 VAL A C 1
ATOM 1402 O O . VAL A 1 177 ? 2.631 0.997 -14.795 1.00 85.00 177 VAL A O 1
ATOM 1405 N N . ASN A 1 178 ? 2.154 -0.561 -13.242 1.00 85.19 178 ASN A N 1
ATOM 1406 C CA . ASN A 1 178 ? 2.108 -1.725 -14.126 1.00 85.19 178 ASN A CA 1
ATOM 1407 C C . ASN A 1 178 ? 0.658 -2.200 -14.288 1.00 85.19 178 ASN A C 1
ATOM 1409 O O . ASN A 1 178 ? 0.301 -3.297 -13.866 1.00 85.19 178 ASN A O 1
ATOM 1413 N N . GLY A 1 179 ? -0.199 -1.327 -14.822 1.00 84.06 179 GLY A N 1
ATOM 1414 C CA . GLY A 1 179 ? -1.638 -1.578 -14.904 1.00 84.06 179 GLY A CA 1
ATOM 1415 C C . GLY A 1 179 ? -2.043 -2.415 -16.117 1.00 84.06 179 GLY A C 1
ATOM 1416 O O . GLY A 1 179 ? -2.819 -3.358 -15.984 1.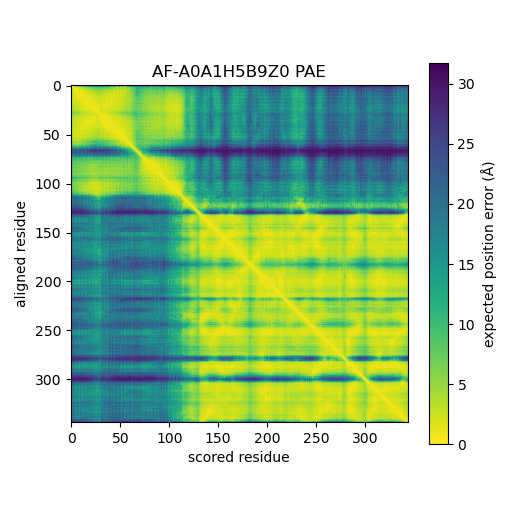00 84.06 179 GLY A O 1
ATOM 1417 N N . GLN A 1 180 ? -1.491 -2.106 -17.292 1.00 87.50 180 GLN A N 1
ATOM 1418 C CA . GLN A 1 180 ? -1.858 -2.761 -18.550 1.00 87.50 180 GLN A CA 1
ATOM 1419 C C . GLN A 1 180 ? -0.626 -2.969 -19.435 1.00 87.50 180 GLN A C 1
ATOM 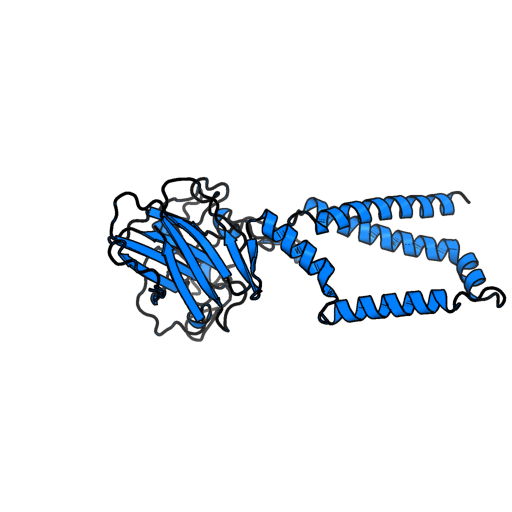1421 O O . GLN A 1 180 ? 0.261 -2.116 -19.470 1.00 87.50 180 GLN A O 1
ATOM 1426 N N . LYS A 1 181 ? -0.565 -4.092 -20.159 1.00 86.69 181 LYS A N 1
ATOM 1427 C CA . LYS A 1 181 ? 0.423 -4.302 -21.226 1.00 86.69 181 LYS A CA 1
ATOM 1428 C C . LYS A 1 181 ? -0.063 -3.645 -22.516 1.00 86.69 181 LYS A C 1
ATOM 1430 O O . LYS A 1 181 ? -1.233 -3.779 -22.860 1.00 86.69 181 LYS A O 1
ATOM 1435 N N . ASN A 1 182 ? 0.821 -2.953 -23.228 1.00 85.12 182 ASN A N 1
ATOM 1436 C CA . ASN A 1 182 ? 0.537 -2.547 -24.604 1.00 85.12 182 ASN A CA 1
ATOM 1437 C C . ASN A 1 182 ? 0.679 -3.738 -25.573 1.00 85.12 182 ASN A C 1
ATOM 1439 O O . ASN A 1 182 ? 1.065 -4.834 -25.168 1.00 85.12 182 ASN A O 1
ATOM 1443 N N . GLU A 1 183 ? 0.418 -3.490 -26.855 1.00 86.81 183 GLU A N 1
ATOM 1444 C CA . GLU A 1 183 ? 0.527 -4.468 -27.953 1.00 86.81 183 GLU A CA 1
ATOM 1445 C C . GLU A 1 183 ? 1.898 -5.167 -28.014 1.00 86.81 183 GLU A C 1
ATOM 1447 O O . GLU A 1 183 ? 1.981 -6.344 -28.342 1.00 86.81 183 GLU A O 1
ATOM 1452 N N . ASN A 1 184 ? 2.965 -4.488 -27.581 1.00 87.19 184 ASN A N 1
ATOM 1453 C CA . ASN A 1 184 ? 4.333 -5.021 -27.555 1.00 87.19 184 ASN A CA 1
ATOM 1454 C C . ASN A 1 184 ? 4.684 -5.737 -26.235 1.00 87.19 184 ASN A C 1
ATOM 1456 O O . ASN A 1 184 ? 5.852 -5.998 -25.958 1.00 87.19 184 ASN A O 1
ATOM 1460 N N . GLY A 1 185 ? 3.703 -5.988 -25.363 1.00 85.88 185 GLY A N 1
ATOM 1461 C CA . GLY A 1 185 ? 3.899 -6.661 -24.077 1.00 85.88 185 GLY A CA 1
ATOM 1462 C C . GLY A 1 185 ? 4.527 -5.803 -22.967 1.00 85.88 185 GLY A C 1
ATOM 1463 O O . GLY A 1 185 ? 4.777 -6.320 -21.875 1.00 85.88 185 GLY A O 1
ATOM 1464 N N . ILE A 1 186 ? 4.749 -4.506 -23.201 1.00 81.88 186 ILE A N 1
ATOM 1465 C CA . ILE A 1 186 ? 5.364 -3.563 -22.256 1.00 81.88 186 ILE A CA 1
ATOM 1466 C C . ILE A 1 186 ? 4.305 -3.036 -21.286 1.00 81.88 186 ILE A C 1
ATOM 1468 O O . ILE A 1 186 ? 3.268 -2.508 -21.698 1.00 81.88 186 ILE A O 1
ATOM 1472 N N . TRP A 1 187 ? 4.587 -3.130 -19.986 1.00 84.50 187 TRP A N 1
ATOM 1473 C CA . TRP A 1 187 ? 3.724 -2.590 -18.938 1.00 84.50 187 TRP A CA 1
ATOM 1474 C C . TRP A 1 187 ? 3.685 -1.062 -18.966 1.00 84.50 187 TRP A C 1
ATOM 1476 O O . TRP A 1 187 ? 4.710 -0.385 -19.041 1.00 84.50 187 TRP A O 1
ATOM 1486 N N . LYS A 1 188 ? 2.477 -0.512 -18.877 1.00 89.12 188 LYS A N 1
ATOM 1487 C CA . LYS A 1 188 ? 2.220 0.918 -18.756 1.00 89.12 188 LYS A CA 1
ATOM 1488 C C . LYS A 1 188 ? 1.283 1.191 -17.593 1.00 89.12 188 LYS A C 1
ATOM 1490 O O . LYS A 1 188 ? 0.473 0.350 -17.188 1.00 89.12 188 LYS A O 1
ATOM 1495 N N . SER A 1 189 ? 1.379 2.423 -17.099 1.00 88.06 189 SER A N 1
ATOM 1496 C CA . SER A 1 189 ? 0.460 2.893 -16.080 1.00 88.06 189 SER A CA 1
ATOM 1497 C C . SER A 1 189 ? -0.944 3.004 -16.652 1.00 88.06 189 SER A C 1
ATOM 1499 O O . SER A 1 189 ? -1.130 3.617 -17.704 1.00 88.06 189 SER A O 1
ATOM 1501 N N . ALA A 1 190 ? -1.905 2.418 -15.950 1.00 90.88 190 ALA A N 1
ATOM 1502 C CA . ALA A 1 190 ? -3.305 2.393 -16.339 1.00 90.88 190 ALA A CA 1
ATOM 1503 C C . ALA A 1 190 ? -4.197 2.427 -15.097 1.00 90.88 190 ALA A C 1
ATOM 1505 O O . ALA A 1 190 ? -3.763 2.075 -13.993 1.00 90.88 190 ALA A O 1
ATOM 1506 N N . ILE A 1 191 ? -5.442 2.857 -15.294 1.00 92.12 191 ILE A N 1
ATOM 1507 C CA . ILE A 1 191 ? -6.491 2.677 -14.295 1.00 92.12 191 ILE A CA 1
ATOM 1508 C C . ILE A 1 191 ? -6.906 1.209 -14.340 1.00 92.12 191 ILE A C 1
ATOM 1510 O O . ILE A 1 191 ? -7.272 0.703 -15.397 1.00 92.12 191 ILE A O 1
ATOM 1514 N N . VAL A 1 192 ? -6.829 0.529 -13.200 1.00 90.56 192 VAL A N 1
ATOM 1515 C CA . VAL A 1 192 ? -7.239 -0.870 -13.067 1.00 90.56 192 VAL A CA 1
ATOM 1516 C C . VAL A 1 192 ? -8.126 -0.988 -11.843 1.00 90.56 192 VAL A C 1
ATOM 1518 O O . VAL A 1 192 ? -7.748 -0.569 -10.752 1.00 90.56 192 VAL A O 1
ATOM 1521 N N . ARG A 1 193 ? -9.315 -1.560 -12.016 1.00 91.38 193 ARG A N 1
ATOM 1522 C CA . ARG A 1 193 ? -10.248 -1.770 -10.910 1.00 91.38 193 ARG A CA 1
ATOM 1523 C C . ARG A 1 193 ? -9.858 -3.045 -10.173 1.00 91.38 193 ARG A C 1
ATOM 1525 O O . ARG A 1 193 ? -9.720 -4.096 -10.791 1.00 91.38 193 ARG A O 1
ATOM 1532 N N . ARG A 1 194 ? -9.632 -2.912 -8.865 1.00 92.25 194 ARG A N 1
ATOM 1533 C CA . ARG A 1 194 ? -9.223 -3.996 -7.959 1.00 92.25 194 ARG A CA 1
ATOM 1534 C C . ARG A 1 194 ? -10.133 -4.022 -6.723 1.00 92.25 194 ARG A C 1
ATOM 1536 O O . ARG A 1 194 ? -9.664 -3.701 -5.629 1.00 92.25 194 ARG A O 1
ATOM 1543 N N . PRO A 1 195 ? -11.445 -4.287 -6.881 1.00 93.56 195 PRO A N 1
ATOM 1544 C CA . PRO A 1 195 ? -12.371 -4.349 -5.747 1.00 93.56 195 PRO A CA 1
ATOM 1545 C C . PRO A 1 195 ? -11.961 -5.404 -4.710 1.00 93.56 195 PRO A C 1
ATOM 1547 O O . PRO A 1 195 ? -12.236 -5.229 -3.531 1.00 93.56 195 PRO A O 1
ATOM 1550 N N . GLU A 1 196 ? -11.236 -6.446 -5.116 1.00 93.50 196 GLU A N 1
ATOM 1551 C CA . GLU A 1 196 ? -10.665 -7.464 -4.237 1.00 93.50 196 GLU A CA 1
ATOM 1552 C C . GLU A 1 196 ? -9.552 -6.953 -3.314 1.00 93.50 196 GLU A C 1
ATOM 1554 O O . GLU A 1 196 ? -9.171 -7.656 -2.383 1.00 93.50 196 GLU A O 1
ATOM 1559 N N . SER A 1 197 ? -8.982 -5.767 -3.575 1.00 93.44 197 SER A N 1
ATOM 1560 C CA . SER A 1 197 ? -7.758 -5.344 -2.895 1.00 93.44 197 SER A CA 1
ATOM 1561 C C . SER A 1 197 ? -7.987 -5.058 -1.415 1.00 93.44 197 SER A C 1
ATOM 1563 O O . SER A 1 197 ? -7.275 -5.620 -0.600 1.00 93.44 197 SER A O 1
ATOM 1565 N N . LEU A 1 198 ? -8.924 -4.173 -1.070 1.00 96.56 198 LEU A N 1
ATOM 1566 C CA . LEU A 1 198 ? -9.219 -3.767 0.314 1.00 96.56 198 LEU A CA 1
ATOM 1567 C C . LEU A 1 198 ? -10.738 -3.542 0.479 1.00 96.56 198 LEU A C 1
ATOM 1569 O O . LEU A 1 198 ? -11.189 -2.402 0.650 1.00 96.56 198 LEU A O 1
ATOM 1573 N N . PRO A 1 199 ? -11.562 -4.588 0.263 1.00 96.75 199 PRO A N 1
ATOM 1574 C CA . PRO A 1 199 ? -13.004 -4.417 0.151 1.00 96.75 199 PRO A CA 1
ATOM 1575 C C . PRO A 1 199 ? -13.695 -4.116 1.475 1.00 96.75 199 PRO A C 1
ATOM 1577 O O . PRO A 1 199 ? -14.718 -3.433 1.453 1.00 96.75 199 PRO A O 1
ATOM 1580 N N . TYR A 1 200 ? -13.190 -4.590 2.618 1.00 98.44 200 TYR A N 1
ATOM 1581 C CA . TYR A 1 200 ? -13.866 -4.325 3.887 1.00 98.44 200 TYR A CA 1
ATOM 1582 C C . TYR A 1 200 ? -13.866 -2.823 4.188 1.00 98.44 200 TYR A C 1
ATOM 1584 O O . TYR A 1 200 ? -14.934 -2.229 4.354 1.00 98.44 200 TYR A O 1
ATOM 1592 N N . TRP A 1 201 ? -12.696 -2.187 4.118 1.00 98.56 201 TRP A N 1
ATOM 1593 C CA . TRP A 1 201 ? -12.555 -0.740 4.243 1.00 98.56 201 TRP A CA 1
ATOM 1594 C C . TRP A 1 201 ? -13.352 0.021 3.180 1.00 98.56 201 TRP A C 1
ATOM 1596 O O . TRP A 1 201 ? -14.080 0.957 3.510 1.00 98.56 201 TRP A O 1
ATOM 1606 N N . ALA A 1 202 ? -13.251 -0.372 1.906 1.00 97.69 202 ALA A N 1
ATOM 1607 C CA . ALA A 1 202 ? -13.910 0.358 0.824 1.00 97.69 202 ALA A CA 1
ATOM 1608 C C . ALA A 1 202 ? -15.435 0.410 1.027 1.00 97.69 202 ALA A C 1
ATOM 1610 O O . ALA A 1 202 ? -16.058 1.462 0.871 1.00 97.69 202 ALA A O 1
ATOM 1611 N N . HIS A 1 203 ? -16.033 -0.713 1.433 1.00 98.00 203 HIS A N 1
ATOM 1612 C CA . HIS A 1 203 ? -17.451 -0.774 1.767 1.00 98.00 203 HIS A CA 1
ATOM 1613 C C . HIS A 1 203 ? -17.791 -0.000 3.049 1.00 98.00 203 HIS A C 1
ATOM 1615 O O . HIS A 1 203 ? -18.826 0.665 3.071 1.00 98.00 203 HIS A O 1
ATOM 1621 N N . LYS A 1 204 ? -16.936 -0.037 4.084 1.00 97.69 204 LYS A N 1
ATOM 1622 C CA . LYS A 1 204 ? -17.102 0.753 5.319 1.00 97.69 204 LYS A CA 1
ATOM 1623 C C . LYS A 1 204 ? -17.095 2.256 5.060 1.00 97.69 204 LYS A C 1
ATOM 1625 O O . LYS A 1 204 ? -17.945 2.963 5.587 1.00 97.69 204 LYS A O 1
ATOM 1630 N N . ARG A 1 205 ? -16.204 2.724 4.182 1.00 96.62 205 ARG A N 1
ATOM 1631 C CA . ARG A 1 205 ? -16.157 4.115 3.710 1.00 96.62 205 ARG A CA 1
ATOM 1632 C C . ARG A 1 205 ? -17.454 4.539 3.010 1.00 96.62 205 ARG A C 1
ATOM 1634 O O . ARG A 1 205 ? -17.779 5.719 2.991 1.00 96.62 205 ARG A O 1
ATOM 1641 N N . GLY A 1 206 ? -18.191 3.606 2.405 1.00 96.06 206 GLY A N 1
ATOM 1642 C CA . GLY A 1 206 ? -19.559 3.840 1.929 1.00 96.06 206 GLY A CA 1
ATOM 1643 C C . GLY A 1 206 ? -19.703 4.683 0.653 1.00 96.06 206 GLY A C 1
ATOM 1644 O O . GLY A 1 206 ? -20.811 4.811 0.135 1.00 96.06 206 GLY A O 1
ATOM 1645 N N . ILE A 1 207 ? -18.613 5.213 0.094 1.00 95.50 207 ILE A N 1
ATOM 1646 C CA . ILE A 1 207 ? -18.637 6.057 -1.110 1.00 95.50 207 ILE A CA 1
ATOM 1647 C C . ILE A 1 207 ? -18.451 5.188 -2.360 1.00 95.50 207 ILE A C 1
ATOM 1649 O O . ILE A 1 207 ? -17.380 4.618 -2.575 1.00 95.50 207 ILE A O 1
ATOM 1653 N N . ARG A 1 208 ? -19.483 5.121 -3.209 1.00 94.94 208 ARG A N 1
ATOM 1654 C CA . ARG A 1 208 ? -19.424 4.441 -4.514 1.00 94.94 208 ARG A CA 1
ATOM 1655 C C . ARG A 1 208 ? -18.821 5.350 -5.582 1.00 94.94 208 ARG A C 1
ATOM 1657 O O . ARG A 1 208 ? -19.159 6.527 -5.671 1.00 94.94 208 ARG A O 1
ATOM 1664 N N . ALA A 1 209 ? -17.956 4.784 -6.414 1.00 94.19 209 ALA A N 1
ATOM 1665 C CA . ALA A 1 209 ? -17.477 5.414 -7.635 1.00 94.19 209 ALA A CA 1
ATOM 1666 C C . ALA A 1 209 ? -18.553 5.388 -8.736 1.00 94.19 209 ALA A C 1
ATOM 1668 O O . ALA A 1 209 ? -19.586 4.728 -8.610 1.00 94.19 209 ALA A O 1
ATOM 1669 N N . SER A 1 210 ? -18.288 6.082 -9.846 1.00 93.00 210 SER A N 1
ATOM 1670 C CA . SER A 1 210 ? -19.204 6.168 -10.994 1.00 93.00 210 SER A CA 1
ATOM 1671 C C . SER A 1 210 ? -19.514 4.821 -11.656 1.00 93.00 210 SER A C 1
ATOM 1673 O O . SER A 1 210 ? -20.545 4.692 -12.306 1.00 93.00 210 SER A O 1
ATOM 1675 N N . ASP A 1 211 ? -18.658 3.814 -11.477 1.00 92.88 211 ASP A N 1
ATOM 1676 C CA . ASP A 1 211 ? -18.865 2.442 -11.957 1.00 92.88 211 ASP A CA 1
ATOM 1677 C C . ASP A 1 211 ? -19.577 1.532 -10.937 1.00 92.88 211 ASP A C 1
ATOM 1679 O O . ASP A 1 211 ? -19.678 0.324 -11.139 1.00 92.88 211 ASP A O 1
ATOM 1683 N N . GLY A 1 212 ? -20.057 2.096 -9.825 1.00 94.31 212 GLY A N 1
ATOM 1684 C CA . GLY A 1 212 ? -20.791 1.386 -8.780 1.00 94.31 212 GLY A CA 1
ATOM 1685 C C . GLY A 1 212 ? -19.920 0.630 -7.772 1.00 94.31 212 GLY A C 1
ATOM 1686 O O . GLY A 1 212 ? -20.444 0.183 -6.750 1.00 94.31 212 GLY A O 1
ATOM 1687 N N . LEU A 1 213 ? -18.607 0.514 -7.999 1.00 95.00 213 LEU A N 1
ATOM 1688 C CA . LEU A 1 213 ? -17.690 -0.110 -7.044 1.00 95.00 213 LEU A CA 1
ATOM 1689 C C . LEU A 1 213 ? -17.351 0.851 -5.899 1.00 95.00 213 LEU A C 1
ATOM 1691 O O . LEU A 1 213 ? -17.273 2.064 -6.077 1.00 95.00 213 LEU A O 1
ATOM 1695 N N . TYR A 1 214 ? -17.071 0.298 -4.721 1.00 95.75 214 TYR A N 1
ATOM 1696 C CA . TYR A 1 214 ? -16.654 1.080 -3.552 1.00 95.75 214 TYR A CA 1
ATOM 1697 C C . TYR A 1 214 ? -15.161 1.441 -3.552 1.00 95.75 214 TYR A C 1
ATOM 1699 O O . TYR A 1 214 ? -14.736 2.354 -2.845 1.00 95.75 214 TYR A O 1
ATOM 1707 N N . ILE A 1 215 ? -14.347 0.743 -4.352 1.00 94.88 215 ILE A N 1
ATOM 1708 C CA . ILE A 1 215 ? -12.925 1.064 -4.480 1.00 94.88 215 ILE A CA 1
ATOM 1709 C C . ILE A 1 215 ? -12.771 2.438 -5.179 1.00 94.88 215 ILE A C 1
ATOM 1711 O O . ILE A 1 215 ? -13.383 2.657 -6.234 1.00 94.88 215 ILE A O 1
ATOM 1715 N N . PRO A 1 216 ? -11.975 3.380 -4.637 1.00 95.38 216 PRO A N 1
ATOM 1716 C CA . PRO A 1 216 ? -11.879 4.744 -5.168 1.00 95.38 216 PRO A CA 1
ATOM 1717 C C . PRO A 1 216 ? -11.484 4.806 -6.648 1.00 95.38 216 PRO A C 1
ATOM 1719 O O . PRO A 1 216 ? -10.652 4.021 -7.102 1.00 95.38 216 PRO A O 1
ATOM 1722 N N . LEU A 1 217 ? -12.059 5.735 -7.418 1.00 92.31 217 LEU A N 1
ATOM 1723 C CA . LEU A 1 217 ? -11.763 5.937 -8.844 1.00 92.31 217 LEU A CA 1
ATOM 1724 C C . LEU A 1 217 ? -11.285 7.372 -9.098 1.00 92.31 217 LEU A C 1
ATOM 1726 O O . LEU A 1 217 ? -12.082 8.260 -9.386 1.00 92.31 217 LEU A O 1
ATOM 1730 N N . GLY A 1 218 ? -9.973 7.601 -9.008 1.00 83.19 218 GLY A N 1
ATOM 1731 C CA . GLY A 1 218 ? -9.394 8.942 -9.144 1.00 83.19 218 GLY A CA 1
ATOM 1732 C C . GLY A 1 218 ? -9.802 9.910 -8.020 1.00 83.19 218 GLY A C 1
ATOM 1733 O O . GLY A 1 218 ? -10.448 9.503 -7.060 1.00 83.19 218 GLY A O 1
ATOM 1734 N N . LYS A 1 219 ? -9.357 11.175 -8.149 1.00 72.38 219 LYS A N 1
ATOM 1735 C CA . LYS A 1 219 ? -9.570 12.367 -7.284 1.00 72.38 219 LYS A CA 1
ATOM 1736 C C . LYS A 1 219 ? -10.590 12.207 -6.133 1.00 72.38 219 LYS A C 1
ATOM 1738 O O . LYS A 1 219 ? -11.654 12.816 -6.149 1.00 72.38 219 LYS A O 1
ATOM 1743 N N . SER A 1 220 ? -10.245 11.415 -5.119 1.00 82.19 220 SER A N 1
ATOM 1744 C CA . SER A 1 220 ? -11.087 11.191 -3.942 1.00 82.19 220 SER A CA 1
ATOM 1745 C C . SER A 1 220 ? -10.653 12.162 -2.854 1.00 82.19 220 SER A C 1
ATOM 1747 O O . SER A 1 220 ? -9.682 11.912 -2.143 1.00 82.19 220 SER A O 1
ATOM 1749 N N . TYR A 1 221 ? -11.323 13.315 -2.804 1.00 83.62 221 TYR A N 1
ATOM 1750 C CA . TYR A 1 221 ? -10.934 14.457 -1.968 1.00 83.62 221 TYR A CA 1
ATOM 1751 C C . TYR A 1 221 ? -10.862 14.130 -0.473 1.00 83.62 221 TYR A C 1
ATOM 1753 O O . TYR A 1 221 ? -10.019 14.672 0.232 1.00 83.62 221 TYR A O 1
ATOM 1761 N N . ASP A 1 222 ? -11.707 13.218 -0.002 1.00 87.00 222 ASP A N 1
ATOM 1762 C CA . ASP A 1 222 ? -11.773 12.783 1.394 1.00 87.00 222 ASP A CA 1
ATOM 1763 C C . ASP A 1 222 ? -10.553 11.961 1.840 1.00 87.00 222 ASP A C 1
ATOM 1765 O O . ASP A 1 222 ? -10.262 11.908 3.031 1.00 87.00 222 ASP A O 1
ATOM 1769 N N . ILE A 1 223 ? -9.827 11.347 0.898 1.00 91.06 223 ILE A N 1
ATOM 1770 C CA . ILE A 1 223 ? -8.653 10.509 1.186 1.00 91.06 223 ILE A CA 1
ATOM 1771 C C . ILE A 1 223 ? -7.361 11.009 0.532 1.00 91.06 223 ILE A C 1
ATOM 1773 O O . ILE A 1 223 ? -6.313 10.395 0.721 1.00 91.06 223 ILE A O 1
ATOM 1777 N N . ASP A 1 224 ? -7.391 12.107 -0.230 1.00 84.94 224 ASP A N 1
ATOM 1778 C CA . ASP A 1 224 ? -6.201 12.601 -0.936 1.00 84.94 224 ASP A CA 1
ATOM 1779 C C . ASP A 1 224 ? -5.096 13.020 0.044 1.00 84.94 224 ASP A C 1
ATOM 1781 O O . ASP A 1 224 ? -3.942 12.627 -0.137 1.00 84.94 224 ASP A O 1
ATOM 1785 N N . ALA A 1 225 ? -5.473 13.703 1.131 1.00 85.19 225 ALA A N 1
ATOM 1786 C CA . ALA A 1 225 ? -4.563 14.155 2.187 1.00 85.19 225 ALA A CA 1
ATOM 1787 C C . ALA A 1 225 ? -3.922 13.008 2.987 1.00 85.19 225 ALA A C 1
ATOM 1789 O O . ALA A 1 225 ? -2.860 13.190 3.573 1.00 85.19 225 ALA A O 1
ATOM 1790 N N . VAL A 1 226 ? -4.547 11.828 2.992 1.00 89.19 226 VAL A N 1
ATOM 1791 C CA . VAL A 1 226 ? -4.050 10.627 3.684 1.00 89.19 226 VAL A CA 1
ATOM 1792 C C . VAL A 1 226 ? -3.537 9.569 2.706 1.00 89.19 226 VAL A C 1
ATOM 1794 O O . VAL A 1 226 ? -3.296 8.422 3.088 1.00 89.19 226 VAL A O 1
ATOM 1797 N N . SER A 1 227 ? -3.376 9.941 1.429 1.00 89.12 227 SER A N 1
ATOM 1798 C CA . SER A 1 227 ? -2.894 9.039 0.389 1.00 89.12 227 SER A CA 1
ATOM 1799 C C . SER A 1 227 ? -1.374 9.102 0.234 1.00 89.12 227 SER A C 1
ATOM 1801 O O . SER A 1 227 ? -0.817 10.167 -0.018 1.00 89.12 227 SER A O 1
ATOM 1803 N N . GLY A 1 228 ? -0.696 7.957 0.332 1.00 85.44 228 GLY A N 1
ATOM 1804 C CA . GLY A 1 228 ? 0.770 7.897 0.343 1.00 85.44 228 GLY A CA 1
ATOM 1805 C C . GLY A 1 228 ? 1.364 6.756 -0.477 1.00 85.44 228 GLY A C 1
ATOM 1806 O O . GLY A 1 228 ? 0.653 5.913 -1.031 1.00 85.44 228 GLY A O 1
ATOM 1807 N N . ALA A 1 229 ? 2.692 6.735 -0.589 1.00 80.56 229 ALA A N 1
ATOM 1808 C CA . ALA A 1 229 ? 3.401 5.614 -1.197 1.00 80.56 229 ALA A CA 1
ATOM 1809 C C . ALA A 1 229 ? 3.215 4.343 -0.353 1.00 80.56 229 ALA A C 1
ATOM 1811 O O . ALA A 1 229 ? 3.248 4.400 0.874 1.00 80.56 229 ALA A O 1
ATOM 1812 N N . THR A 1 230 ? 3.039 3.193 -1.007 1.00 84.38 230 THR A N 1
ATOM 1813 C CA . THR A 1 230 ? 2.960 1.905 -0.308 1.00 84.38 230 THR A CA 1
ATOM 1814 C C . THR A 1 230 ? 4.304 1.605 0.377 1.00 84.38 230 THR A C 1
ATOM 1816 O O . THR A 1 230 ? 5.344 1.718 -0.288 1.00 84.38 230 THR A O 1
ATOM 1819 N N . PRO A 1 231 ? 4.319 1.230 1.669 1.00 86.56 231 PRO A N 1
ATOM 1820 C CA . PRO A 1 231 ? 5.532 0.753 2.324 1.00 86.56 231 PRO A CA 1
ATOM 1821 C C . PRO A 1 231 ? 6.083 -0.506 1.642 1.00 86.56 231 PRO A C 1
ATOM 1823 O O . PRO A 1 231 ? 5.328 -1.305 1.086 1.00 86.56 231 PRO A O 1
ATOM 1826 N N . THR A 1 232 ? 7.402 -0.684 1.678 1.00 86.62 232 THR A N 1
ATOM 1827 C CA . THR A 1 232 ? 8.089 -1.861 1.103 1.00 86.62 232 THR A CA 1
ATOM 1828 C C . THR A 1 232 ? 8.944 -2.612 2.120 1.00 86.62 232 THR A C 1
ATOM 1830 O O . THR A 1 232 ? 9.479 -3.668 1.797 1.00 86.62 232 THR A O 1
ATOM 1833 N N . ASP A 1 233 ? 9.097 -2.052 3.315 1.00 87.38 233 ASP A N 1
ATOM 1834 C CA . ASP A 1 233 ? 9.819 -2.627 4.447 1.00 87.38 233 ASP A CA 1
ATOM 1835 C C . ASP A 1 233 ? 9.059 -2.307 5.741 1.00 87.38 233 ASP A C 1
ATOM 1837 O O . ASP A 1 233 ? 7.984 -1.722 5.635 1.00 87.38 233 ASP A O 1
ATOM 1841 N N . ASP A 1 234 ? 9.598 -2.650 6.915 1.00 91.06 234 ASP A N 1
ATOM 1842 C CA . ASP A 1 234 ? 9.109 -2.195 8.222 1.00 91.06 234 ASP A CA 1
ATOM 1843 C C . ASP A 1 234 ? 8.820 -0.696 8.194 1.00 91.06 234 ASP A C 1
ATOM 1845 O O . ASP A 1 234 ? 9.583 0.094 7.627 1.00 91.06 234 ASP A O 1
ATOM 1849 N N . PHE A 1 235 ? 7.698 -0.294 8.782 1.00 91.88 235 PHE A N 1
ATOM 1850 C CA . PHE A 1 235 ? 7.205 1.060 8.602 1.00 91.88 235 PHE A CA 1
ATOM 1851 C C . PHE A 1 235 ? 6.419 1.573 9.798 1.00 91.88 235 PHE A C 1
ATOM 1853 O O . PHE A 1 235 ? 5.827 0.818 10.563 1.00 91.88 235 PHE A O 1
ATOM 1860 N N . ILE A 1 236 ? 6.402 2.892 9.930 1.00 92.19 236 ILE A N 1
ATOM 1861 C CA . ILE A 1 236 ? 5.616 3.618 10.916 1.00 92.19 236 ILE A CA 1
ATOM 1862 C C . ILE A 1 236 ? 4.711 4.579 10.157 1.00 92.19 236 ILE A C 1
ATOM 1864 O O . ILE A 1 236 ? 5.193 5.356 9.341 1.00 92.19 236 ILE A O 1
ATOM 1868 N N . ILE A 1 237 ? 3.407 4.551 10.408 1.00 92.12 237 ILE A N 1
ATOM 1869 C CA . ILE A 1 237 ? 2.478 5.570 9.913 1.00 92.12 237 ILE A CA 1
ATOM 1870 C C . ILE A 1 237 ? 2.190 6.527 11.060 1.00 92.12 237 ILE A C 1
ATOM 1872 O O . ILE A 1 237 ? 1.587 6.135 12.054 1.00 92.12 237 ILE A O 1
ATOM 1876 N N . ASN A 1 238 ? 2.576 7.784 10.895 1.00 91.19 238 ASN A N 1
ATOM 1877 C CA . ASN A 1 238 ? 2.219 8.877 11.785 1.00 91.19 238 ASN A CA 1
ATOM 1878 C C . ASN A 1 238 ? 1.036 9.619 11.178 1.00 91.19 238 ASN A C 1
ATOM 1880 O O . ASN A 1 238 ? 1.174 10.289 10.154 1.00 91.19 238 ASN A O 1
ATOM 1884 N N . SER A 1 239 ? -0.135 9.476 11.789 1.00 91.38 239 SER A N 1
ATOM 1885 C CA . SER A 1 239 ? -1.362 10.119 11.334 1.00 91.38 239 SER A CA 1
ATOM 1886 C C . SER A 1 239 ? -2.095 10.777 12.495 1.00 91.38 239 SER A C 1
ATOM 1888 O O . SER A 1 239 ? -1.674 10.738 13.653 1.00 91.38 239 SER A O 1
ATOM 1890 N N . LYS A 1 240 ? -3.195 11.435 12.163 1.00 89.56 240 LYS A N 1
ATOM 1891 C CA . LYS A 1 240 ? -3.993 12.235 13.076 1.00 89.56 240 LYS A CA 1
ATOM 1892 C C . LYS A 1 240 ? -5.466 11.905 12.876 1.00 89.56 240 LYS A C 1
ATOM 1894 O O . LYS A 1 240 ? -5.944 11.892 11.743 1.00 89.56 240 LYS A O 1
ATOM 1899 N N . ALA A 1 241 ? -6.156 11.607 13.975 1.00 89.94 241 ALA A N 1
ATOM 1900 C CA . ALA A 1 241 ? -7.552 11.187 13.993 1.00 89.94 241 ALA A CA 1
ATOM 1901 C C . ALA A 1 241 ? -8.452 12.222 14.688 1.00 89.94 241 ALA A C 1
ATOM 1903 O O . ALA A 1 241 ? -8.271 12.564 15.860 1.00 89.94 241 ALA A O 1
ATOM 1904 N N . LYS A 1 242 ? -9.491 12.654 13.982 1.00 89.50 242 LYS A N 1
ATOM 1905 C CA . LYS A 1 242 ? -10.577 13.526 14.416 1.00 89.50 242 LYS A CA 1
ATOM 1906 C C . LYS A 1 242 ? -11.721 12.698 15.000 1.00 89.50 242 LYS A C 1
ATOM 1908 O O . LYS A 1 242 ? -12.794 12.549 14.419 1.00 89.50 242 LYS A O 1
ATOM 1913 N N . ILE A 1 243 ? -11.515 12.207 16.215 1.00 87.56 243 ILE A N 1
ATOM 1914 C CA . ILE A 1 243 ? -12.510 11.383 16.921 1.00 87.56 243 ILE A CA 1
ATOM 1915 C C . ILE A 1 243 ? -13.553 12.198 17.714 1.00 87.56 243 ILE A C 1
ATOM 1917 O O . ILE A 1 243 ? -14.401 11.643 18.412 1.00 87.56 243 ILE A O 1
ATOM 1921 N N . GLY A 1 244 ? -13.512 13.532 17.624 1.00 85.94 244 GLY A N 1
ATOM 1922 C CA . GLY A 1 244 ? -14.490 14.417 18.256 1.00 85.94 244 GLY A CA 1
ATOM 1923 C C . GLY A 1 244 ? -14.527 14.277 19.782 1.00 85.94 244 GLY A C 1
ATOM 1924 O O . GLY A 1 244 ? -13.522 14.490 20.452 1.00 85.94 244 GLY A O 1
ATOM 1925 N N . LYS A 1 245 ? -15.705 13.954 20.335 1.00 86.06 245 LYS A N 1
ATOM 1926 C CA . LYS A 1 245 ? -15.925 13.764 21.785 1.00 86.06 245 LYS A CA 1
ATOM 1927 C C . LYS A 1 245 ? -15.872 12.294 22.224 1.00 86.06 245 LYS A C 1
ATOM 1929 O O . LYS A 1 245 ? -16.212 11.993 23.366 1.00 86.06 245 LYS A O 1
ATOM 1934 N N . LEU A 1 246 ? -15.513 11.372 21.329 1.00 88.25 246 LEU A N 1
ATOM 1935 C CA . LEU A 1 246 ? -15.466 9.949 21.655 1.00 88.25 246 LEU A CA 1
ATOM 1936 C C . LEU A 1 246 ? -14.382 9.686 22.702 1.00 88.25 246 LEU A C 1
ATOM 1938 O O . LEU A 1 246 ? -13.242 10.093 22.524 1.00 88.25 246 LEU A O 1
ATOM 1942 N N . ASN A 1 247 ? -14.725 8.966 23.772 1.00 88.44 247 ASN A N 1
ATOM 1943 C CA . ASN A 1 247 ? -13.741 8.469 24.742 1.00 88.44 247 ASN A CA 1
ATOM 1944 C C . ASN A 1 247 ? -13.199 7.076 24.365 1.00 88.44 247 ASN A C 1
ATOM 1946 O O . ASN A 1 247 ? -12.177 6.631 24.882 1.00 88.44 247 ASN A O 1
ATOM 1950 N N . LYS A 1 248 ? -13.886 6.382 23.453 1.00 91.69 248 LYS A N 1
ATOM 1951 C CA . LYS A 1 248 ? -13.509 5.072 22.932 1.00 91.69 248 LYS A CA 1
ATOM 1952 C C . LYS A 1 248 ? -13.694 5.060 21.420 1.00 91.69 248 LYS A C 1
ATOM 1954 O O . LYS A 1 248 ? -14.717 5.528 20.930 1.00 91.69 248 LYS A O 1
ATOM 1959 N N . PHE A 1 249 ? -12.730 4.500 20.705 1.00 94.38 249 PHE A N 1
ATOM 1960 C CA . PHE A 1 249 ? -12.793 4.296 19.261 1.00 94.38 249 PHE A CA 1
ATOM 1961 C C . PHE A 1 249 ? -12.023 3.031 18.887 1.00 94.38 249 PHE A C 1
ATOM 1963 O O . PHE A 1 249 ? -11.321 2.452 19.719 1.00 94.38 249 PHE A O 1
ATOM 1970 N N . ARG A 1 250 ? -12.161 2.584 17.644 1.00 96.50 250 ARG A N 1
ATOM 1971 C CA . ARG A 1 250 ? -11.433 1.436 17.113 1.00 96.50 250 ARG A CA 1
ATOM 1972 C C . ARG A 1 250 ? -10.490 1.895 16.016 1.00 96.50 250 ARG A C 1
ATOM 1974 O O . ARG A 1 250 ? -10.893 2.651 15.138 1.00 96.50 250 ARG A O 1
ATOM 1981 N N . VAL A 1 251 ? -9.256 1.409 16.049 1.00 97.12 251 VAL A N 1
ATOM 1982 C CA . VAL A 1 251 ? -8.319 1.521 14.926 1.00 97.12 251 VAL A CA 1
ATOM 1983 C C . VAL A 1 251 ? -8.342 0.200 14.179 1.00 97.12 251 VAL A C 1
ATOM 1985 O O . VAL A 1 251 ? -8.305 -0.862 14.802 1.00 97.12 251 VAL A O 1
ATOM 1988 N N . LEU A 1 252 ? -8.428 0.258 12.854 1.00 98.56 252 LEU A N 1
ATOM 1989 C CA . LEU A 1 252 ? -8.456 -0.912 11.989 1.00 98.56 252 LEU A CA 1
ATOM 1990 C C . LEU A 1 252 ? -7.374 -0.811 10.922 1.00 98.56 252 LEU A C 1
ATOM 1992 O O . LEU A 1 252 ? -7.027 0.281 10.468 1.00 98.56 252 LEU A O 1
ATOM 1996 N N . MET A 1 253 ? -6.875 -1.971 10.508 1.00 98.50 253 MET A N 1
ATOM 1997 C CA . MET A 1 253 ? -5.960 -2.121 9.387 1.00 98.50 253 MET A CA 1
ATOM 1998 C C . MET A 1 253 ? -6.418 -3.297 8.523 1.00 98.50 253 MET A C 1
ATOM 2000 O O . MET A 1 253 ? -6.588 -4.401 9.026 1.00 98.50 253 MET A O 1
ATOM 2004 N N . GLU A 1 254 ? -6.612 -3.089 7.224 1.00 98.62 254 GLU A N 1
ATOM 2005 C CA . GLU A 1 254 ? -6.902 -4.166 6.267 1.00 98.62 254 GLU A CA 1
ATOM 2006 C C . GLU A 1 254 ? -5.677 -4.342 5.381 1.00 98.62 254 GLU A C 1
ATOM 2008 O O . GLU A 1 254 ? -5.176 -3.357 4.840 1.00 98.62 254 GLU A O 1
ATOM 2013 N N . VAL A 1 255 ? -5.187 -5.575 5.252 1.00 98.00 255 VAL A N 1
ATOM 2014 C CA . VAL A 1 255 ? -3.953 -5.901 4.529 1.00 98.00 255 VAL A CA 1
ATOM 2015 C C . VAL A 1 255 ? -4.220 -6.998 3.518 1.00 98.00 255 VAL A C 1
ATOM 2017 O O . VAL A 1 255 ? -4.771 -8.043 3.852 1.00 98.00 255 VAL A O 1
ATOM 2020 N N . ASN A 1 256 ? -3.789 -6.783 2.280 1.00 96.06 256 ASN A N 1
ATOM 2021 C CA . ASN A 1 256 ? -3.903 -7.759 1.208 1.00 96.06 256 ASN A CA 1
ATOM 2022 C C . ASN A 1 256 ? -2.613 -7.856 0.407 1.00 96.06 256 ASN A C 1
ATOM 2024 O O . ASN A 1 256 ? -1.935 -6.859 0.166 1.00 96.06 256 ASN A O 1
ATOM 2028 N N . GLN A 1 257 ? -2.323 -9.045 -0.103 1.00 93.38 257 GLN A N 1
ATOM 2029 C CA . GLN A 1 257 ? -1.255 -9.266 -1.057 1.00 93.38 257 GLN A CA 1
ATOM 2030 C C . GLN A 1 257 ? -1.759 -10.106 -2.226 1.00 93.38 257 GLN A C 1
ATOM 2032 O O . GLN A 1 257 ? -2.190 -11.248 -2.071 1.00 93.38 257 GLN A O 1
ATOM 2037 N N . SER A 1 258 ? -1.646 -9.550 -3.433 1.00 90.38 258 SER A N 1
ATOM 2038 C CA . SER A 1 258 ? -1.926 -10.296 -4.659 1.00 90.38 258 SER A CA 1
ATOM 2039 C C . SER A 1 258 ? -1.048 -11.547 -4.763 1.00 90.38 258 SER A C 1
ATOM 2041 O O . SER A 1 258 ? 0.083 -11.572 -4.280 1.00 90.38 258 SER A O 1
ATOM 2043 N N . PHE A 1 259 ? -1.557 -12.567 -5.457 1.00 90.56 259 PHE A N 1
ATOM 2044 C CA . PHE A 1 259 ? -0.884 -13.845 -5.717 1.00 90.56 259 PHE A CA 1
ATOM 2045 C C . PHE A 1 259 ? -0.584 -14.700 -4.478 1.00 90.56 259 PHE A C 1
ATOM 2047 O O . PHE A 1 259 ? 0.246 -15.607 -4.529 1.00 90.56 259 PHE A O 1
ATOM 2054 N N . ASN A 1 260 ? -1.260 -14.444 -3.361 1.00 93.38 260 ASN A N 1
ATOM 2055 C CA . ASN A 1 260 ? -1.067 -15.182 -2.118 1.00 93.38 260 ASN A CA 1
ATOM 2056 C C . ASN A 1 260 ? -1.912 -16.474 -2.081 1.00 93.38 260 ASN A C 1
ATOM 2058 O O . ASN A 1 260 ? -2.805 -16.624 -1.255 1.00 93.38 260 ASN A O 1
ATOM 2062 N N . TRP A 1 261 ? -1.701 -17.391 -3.027 1.00 93.88 261 TRP A N 1
ATOM 2063 C CA . TRP A 1 261 ? -2.474 -18.641 -3.104 1.00 93.88 261 TRP A CA 1
ATOM 2064 C C . TRP A 1 261 ? -2.119 -19.634 -1.997 1.00 93.88 261 TRP A C 1
ATOM 2066 O O . TRP A 1 261 ? -0.993 -19.660 -1.501 1.00 93.88 261 TRP A O 1
ATOM 2076 N N . ASN A 1 262 ? -3.070 -20.509 -1.673 1.00 95.56 262 ASN A N 1
ATOM 2077 C CA . ASN A 1 262 ? -2.840 -21.689 -0.843 1.00 95.56 262 ASN A CA 1
ATOM 2078 C C . ASN A 1 262 ? -3.694 -22.874 -1.332 1.00 95.56 262 ASN A C 1
ATOM 2080 O O . ASN A 1 262 ? -4.286 -22.820 -2.409 1.00 95.56 262 ASN A O 1
ATOM 2084 N N . LYS A 1 263 ? -3.765 -23.958 -0.547 1.00 96.62 263 LYS A N 1
ATOM 2085 C CA . LYS A 1 263 ? -4.543 -25.159 -0.902 1.00 96.62 263 LYS A CA 1
ATOM 2086 C C . LYS A 1 263 ? -6.040 -24.879 -1.094 1.00 96.62 263 LYS A C 1
ATOM 2088 O O . LYS A 1 263 ? -6.678 -25.539 -1.905 1.00 96.62 263 LYS A O 1
ATOM 2093 N N . TYR A 1 264 ? -6.615 -23.957 -0.322 1.00 95.94 264 TYR A N 1
ATOM 2094 C CA . TYR A 1 264 ? -8.033 -23.614 -0.421 1.00 95.94 264 TYR A CA 1
ATOM 2095 C C . TYR A 1 264 ? -8.266 -22.515 -1.457 1.00 95.94 264 TYR A C 1
ATOM 2097 O O . TYR A 1 264 ? -9.042 -22.713 -2.382 1.00 95.94 264 TYR A O 1
ATOM 2105 N N . TYR A 1 265 ? -7.579 -21.384 -1.315 1.00 94.81 265 TYR A N 1
ATOM 2106 C CA . TYR A 1 265 ? -7.568 -20.255 -2.241 1.00 94.81 265 TYR A CA 1
ATOM 2107 C C . TYR A 1 265 ? -6.595 -20.538 -3.393 1.00 94.81 265 TYR A C 1
ATOM 2109 O O . TYR A 1 265 ? -5.583 -19.852 -3.558 1.00 94.81 265 TYR A O 1
ATOM 2117 N N . SER A 1 266 ? -6.868 -21.613 -4.135 1.00 92.88 266 SER A N 1
ATOM 2118 C CA . SER A 1 266 ? -6.147 -21.985 -5.351 1.00 92.88 266 SER A CA 1
ATOM 2119 C C . SER A 1 266 ? -6.596 -21.116 -6.528 1.00 92.88 266 SER A C 1
ATOM 2121 O O . SER A 1 266 ? -7.670 -20.521 -6.496 1.00 92.88 266 SER A O 1
ATOM 2123 N N . LYS A 1 267 ? -5.794 -21.052 -7.597 1.00 90.06 267 LYS A N 1
ATOM 2124 C CA . LYS A 1 267 ? -6.064 -20.221 -8.793 1.00 90.06 267 LYS A CA 1
ATOM 2125 C C . LYS A 1 267 ? -7.436 -20.481 -9.437 1.00 90.06 267 LYS A C 1
ATOM 2127 O O . LYS A 1 267 ? -8.020 -19.594 -10.050 1.00 90.06 267 LYS A O 1
ATOM 2132 N N . ASP A 1 268 ? -7.927 -21.702 -9.296 1.00 87.62 268 ASP A N 1
ATOM 2133 C CA . ASP A 1 268 ? -9.121 -22.269 -9.915 1.00 87.62 268 ASP A CA 1
ATOM 2134 C C . ASP A 1 268 ? -10.292 -22.453 -8.932 1.00 87.62 268 ASP A C 1
ATOM 2136 O O . ASP A 1 268 ? -11.336 -22.967 -9.318 1.00 87.62 268 ASP A O 1
ATOM 2140 N N . ARG A 1 269 ? -10.156 -22.017 -7.669 1.00 90.50 269 ARG A N 1
ATOM 2141 C CA . ARG A 1 269 ? -11.150 -22.257 -6.606 1.00 90.50 269 ARG A CA 1
ATOM 2142 C C . ARG A 1 269 ? -12.541 -21.696 -6.914 1.00 90.50 269 ARG A C 1
ATOM 2144 O O . ARG A 1 269 ? -13.542 -22.286 -6.506 1.00 90.50 269 ARG A O 1
ATOM 2151 N N . PHE A 1 270 ? -12.602 -20.545 -7.579 1.00 91.81 270 PHE A N 1
ATOM 2152 C CA . PHE A 1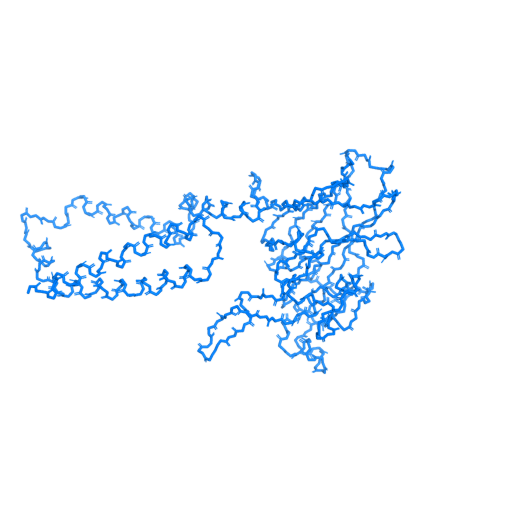 270 ? -13.837 -19.799 -7.830 1.00 91.81 270 PHE A CA 1
ATOM 2153 C C . PHE A 1 270 ? -14.013 -19.509 -9.329 1.00 91.81 270 PHE A C 1
ATOM 2155 O O . PHE A 1 270 ? -14.006 -18.347 -9.731 1.00 91.81 270 PHE A O 1
ATOM 2162 N N . PRO A 1 271 ? -14.217 -20.540 -10.172 1.00 90.00 271 PRO A N 1
ATOM 2163 C CA . PRO A 1 271 ? -14.160 -20.400 -11.631 1.00 90.00 271 PRO A CA 1
ATOM 2164 C C . PRO A 1 271 ? -15.238 -19.462 -12.196 1.00 90.00 271 PRO A C 1
ATOM 2166 O O . PRO A 1 271 ? -15.030 -18.821 -13.221 1.00 90.00 271 PRO A O 1
ATOM 2169 N N . ASN A 1 272 ? -16.368 -19.332 -11.496 1.00 91.38 272 ASN A N 1
ATOM 2170 C CA . ASN A 1 272 ? -17.477 -18.452 -11.877 1.00 91.38 272 ASN A CA 1
ATOM 2171 C C . ASN A 1 272 ? -17.337 -17.023 -11.323 1.00 91.38 272 ASN A C 1
ATOM 2173 O O . ASN A 1 272 ? -18.245 -16.205 -11.465 1.00 91.38 272 ASN A O 1
ATOM 2177 N N . ASP A 1 273 ? -16.235 -16.712 -10.639 1.00 91.75 273 ASP A N 1
ATOM 2178 C CA . ASP A 1 273 ? -15.944 -15.380 -10.132 1.00 91.75 273 ASP A CA 1
ATOM 2179 C C . ASP A 1 273 ? -14.915 -14.692 -11.031 1.00 91.75 273 ASP A C 1
ATOM 2181 O O . ASP A 1 273 ? -13.716 -14.941 -10.942 1.00 91.75 273 ASP A O 1
ATOM 2185 N N . SER A 1 274 ? -15.380 -13.797 -11.901 1.00 88.75 274 SER A N 1
ATOM 2186 C CA . SER A 1 274 ? -14.523 -13.099 -12.864 1.00 88.75 274 SER A CA 1
ATOM 2187 C C . SER A 1 274 ? -13.499 -12.159 -12.222 1.00 88.75 274 SER A C 1
ATOM 2189 O O . SER A 1 274 ? -12.508 -11.811 -12.864 1.00 88.75 274 SER A O 1
ATOM 2191 N N . ILE A 1 275 ? -13.718 -11.722 -10.978 1.00 89.25 275 ILE A N 1
ATOM 2192 C CA . ILE A 1 275 ? -12.726 -10.934 -10.244 1.00 89.25 275 ILE A CA 1
ATOM 2193 C C . ILE A 1 275 ? -11.651 -11.878 -9.715 1.00 89.25 275 ILE A C 1
ATOM 2195 O O . ILE A 1 275 ? -10.477 -11.600 -9.910 1.00 89.25 275 ILE A O 1
ATOM 2199 N N . TYR A 1 276 ? -12.027 -13.010 -9.117 1.00 88.31 276 TYR A N 1
ATOM 2200 C CA . TYR A 1 276 ? -11.057 -13.963 -8.574 1.00 88.31 276 TYR A CA 1
ATOM 2201 C C . TYR A 1 276 ? -10.279 -14.724 -9.658 1.00 88.31 276 TYR A C 1
ATOM 2203 O O . TYR A 1 276 ? -9.051 -14.733 -9.653 1.00 88.31 276 TYR A O 1
ATOM 2211 N N . SER A 1 277 ? -10.998 -15.350 -10.591 1.00 77.38 277 SER A N 1
ATOM 2212 C CA . SER A 1 277 ? -10.468 -16.252 -11.621 1.00 77.38 277 SER A CA 1
ATOM 2213 C C . SER A 1 277 ? -10.284 -15.594 -12.995 1.00 77.38 277 SER A C 1
ATOM 2215 O O . SER A 1 277 ? -9.858 -16.261 -13.935 1.00 77.38 277 SER A O 1
ATOM 2217 N N . GLY A 1 278 ? -10.591 -14.300 -13.142 1.00 66.94 278 GLY A N 1
ATOM 2218 C CA . GLY A 1 278 ? -10.342 -13.543 -14.375 1.00 66.94 278 GLY A CA 1
ATOM 2219 C C . GLY A 1 278 ? -8.968 -12.867 -14.398 1.00 66.94 278 GLY A C 1
ATOM 2220 O O . GLY A 1 278 ? -7.928 -13.501 -14.255 1.00 66.94 278 GLY A O 1
ATOM 2221 N N . SER A 1 279 ? -8.939 -11.543 -14.593 1.00 60.38 279 SER A N 1
ATOM 2222 C CA . SER A 1 279 ? -7.682 -10.764 -14.585 1.00 60.38 279 SER A CA 1
ATOM 2223 C C . SER A 1 279 ? -7.131 -10.495 -13.178 1.00 60.38 279 SER A C 1
ATOM 2225 O O . SER A 1 279 ? -6.069 -9.871 -13.020 1.00 60.38 279 SER A O 1
ATOM 2227 N N . GLY A 1 280 ? -7.888 -10.882 -12.150 1.00 58.88 280 GLY A N 1
ATOM 2228 C CA . GLY A 1 280 ? -7.511 -10.728 -10.763 1.00 58.88 280 GLY A CA 1
ATOM 2229 C C . GLY A 1 280 ? -6.376 -11.667 -10.414 1.00 58.88 280 GLY A C 1
ATOM 2230 O O . GLY A 1 280 ? -6.386 -12.869 -10.648 1.00 58.88 280 GLY A O 1
ATOM 2231 N N . ARG A 1 281 ? -5.339 -11.076 -9.849 1.00 70.38 281 ARG A N 1
ATOM 2232 C CA . ARG A 1 281 ? -4.164 -11.777 -9.349 1.00 70.38 281 ARG A CA 1
ATOM 2233 C C . ARG A 1 281 ? -4.450 -12.162 -7.901 1.00 70.38 281 ARG A C 1
ATOM 2235 O O . ARG A 1 281 ? -3.724 -11.754 -7.000 1.00 70.38 281 ARG A O 1
ATOM 2242 N N . VAL A 1 282 ? -5.582 -12.829 -7.682 1.00 78.94 282 VAL A N 1
ATOM 2243 C CA . VAL A 1 282 ? -6.222 -12.956 -6.367 1.00 78.94 282 VAL A CA 1
ATOM 2244 C C . VAL A 1 282 ? -5.834 -14.282 -5.732 1.00 78.94 282 VAL A C 1
ATOM 2246 O O . VAL A 1 282 ? -5.837 -15.315 -6.397 1.00 78.94 282 VAL A O 1
ATOM 2249 N N . GLY A 1 283 ? -5.441 -14.237 -4.463 1.00 91.44 283 GLY A N 1
ATOM 2250 C CA . GLY A 1 283 ? -5.094 -15.405 -3.661 1.00 91.44 283 GLY A CA 1
ATOM 2251 C C . GLY A 1 283 ? -6.008 -15.487 -2.449 1.00 91.44 283 GLY A C 1
ATOM 2252 O O . GLY A 1 283 ? -7.228 -15.445 -2.578 1.00 91.44 283 GLY A O 1
ATOM 2253 N N . GLN A 1 284 ? -5.423 -15.601 -1.268 1.00 96.25 284 GLN A N 1
ATOM 2254 C CA . GLN A 1 284 ? -6.137 -15.431 -0.011 1.00 96.25 284 GLN A CA 1
ATOM 2255 C C . GLN A 1 284 ? -6.737 -14.013 0.101 1.00 96.25 284 GLN A C 1
ATOM 2257 O O . GLN A 1 284 ? -6.184 -13.071 -0.471 1.00 96.25 284 GLN A O 1
ATOM 2262 N N . PRO A 1 285 ? -7.883 -13.860 0.787 1.00 96.75 285 PRO A N 1
ATOM 2263 C CA . PRO A 1 285 ? -8.531 -12.570 1.009 1.00 96.75 285 PRO A CA 1
ATOM 2264 C C . PRO A 1 285 ? -7.691 -11.651 1.903 1.00 96.75 285 PRO A C 1
ATOM 2266 O O . PRO A 1 285 ? -6.788 -12.105 2.605 1.00 96.75 285 PRO A O 1
ATOM 2269 N N . ALA A 1 286 ? -8.045 -10.364 1.919 1.00 97.50 286 ALA A N 1
ATOM 2270 C CA . ALA A 1 286 ? -7.424 -9.409 2.824 1.00 97.50 286 ALA A CA 1
ATOM 2271 C C . ALA A 1 286 ? -7.747 -9.746 4.288 1.00 97.50 286 ALA A C 1
ATOM 2273 O O . ALA A 1 286 ? -8.883 -10.104 4.611 1.00 97.50 286 ALA A O 1
ATOM 2274 N N . ILE A 1 287 ? -6.762 -9.592 5.168 1.00 98.62 287 ILE A N 1
ATOM 2275 C CA . ILE A 1 287 ? -6.911 -9.780 6.612 1.00 98.62 287 ILE A CA 1
ATOM 2276 C C . ILE A 1 287 ? -7.250 -8.440 7.248 1.00 98.62 287 ILE A C 1
ATOM 2278 O O . ILE A 1 287 ? -6.624 -7.427 6.937 1.00 98.62 287 ILE A O 1
ATOM 2282 N N . VAL A 1 288 ? -8.245 -8.438 8.130 1.00 98.75 288 VAL A N 1
ATOM 2283 C CA . VAL A 1 288 ? -8.664 -7.258 8.883 1.00 98.75 288 VAL A CA 1
ATOM 2284 C C . VAL A 1 288 ? -8.161 -7.402 10.310 1.00 98.75 288 VAL A C 1
ATOM 2286 O O . VAL A 1 288 ? -8.534 -8.333 11.024 1.00 98.75 288 VAL A O 1
ATOM 2289 N N . TYR A 1 289 ? -7.334 -6.455 10.719 1.00 98.69 289 TYR A N 1
ATOM 2290 C CA . TYR A 1 289 ? -6.839 -6.296 12.072 1.00 98.69 289 TYR A CA 1
ATOM 2291 C C . TYR A 1 289 ? -7.579 -5.151 12.754 1.00 98.69 289 TYR A C 1
ATOM 2293 O O . TYR A 1 289 ? -7.927 -4.160 12.107 1.00 98.69 289 TYR A O 1
ATOM 2301 N N . ALA A 1 290 ? -7.802 -5.258 14.059 1.00 98.12 290 ALA A N 1
ATOM 2302 C CA . ALA A 1 290 ? -8.394 -4.176 14.831 1.00 98.12 290 ALA A CA 1
ATOM 2303 C C . ALA A 1 290 ? -7.847 -4.105 16.253 1.00 98.12 290 ALA A C 1
ATOM 2305 O O . ALA A 1 290 ? -7.325 -5.083 16.786 1.00 98.12 290 ALA A O 1
ATOM 2306 N N . ILE A 1 291 ? -8.006 -2.933 16.861 1.00 96.00 291 ILE A N 1
ATOM 2307 C CA . ILE A 1 291 ? -7.776 -2.718 18.283 1.00 96.00 291 ILE A CA 1
ATOM 2308 C C . ILE A 1 291 ? -8.675 -1.593 18.808 1.00 96.00 291 ILE A C 1
ATOM 2310 O O . ILE A 1 291 ? -8.826 -0.544 18.177 1.00 96.00 291 ILE A O 1
ATOM 2314 N N . ASP A 1 292 ? -9.290 -1.820 19.967 1.00 94.69 292 ASP A N 1
ATOM 2315 C CA . ASP A 1 292 ? -10.085 -0.814 20.672 1.00 94.69 292 ASP A CA 1
ATOM 2316 C C . ASP A 1 292 ? -9.172 0.076 21.523 1.00 94.69 292 ASP A C 1
ATOM 2318 O O . ASP A 1 292 ? -8.418 -0.408 22.372 1.00 94.69 292 ASP A O 1
ATOM 2322 N N . VAL A 1 293 ? -9.301 1.388 21.354 1.00 91.44 293 VAL A N 1
ATOM 2323 C CA . VAL A 1 293 ? -8.576 2.405 22.117 1.00 91.44 293 VAL A CA 1
ATOM 2324 C C . VAL A 1 293 ? -9.537 3.104 23.071 1.00 91.44 293 VAL A C 1
ATOM 2326 O O . VAL A 1 293 ? -10.617 3.545 22.680 1.00 91.44 293 VAL A O 1
ATOM 2329 N N . TYR A 1 294 ? -9.119 3.229 24.330 1.00 89.44 294 TYR A N 1
ATOM 2330 C CA . TYR A 1 294 ? -9.843 3.920 25.398 1.00 89.44 294 TYR A CA 1
ATOM 2331 C C . TYR A 1 294 ? -8.992 5.107 25.856 1.00 89.44 294 TYR A C 1
ATOM 2333 O O . TYR A 1 294 ? -7.918 4.899 26.425 1.00 89.44 294 TYR A O 1
ATOM 2341 N N . LEU A 1 295 ? -9.434 6.336 25.582 1.00 85.56 295 LEU A N 1
ATOM 2342 C CA . LEU A 1 295 ? -8.637 7.546 25.819 1.00 85.56 295 LEU A CA 1
ATOM 2343 C C . LEU A 1 295 ? -8.321 7.773 27.297 1.00 85.56 295 LEU A C 1
ATOM 2345 O O . LEU A 1 295 ? -7.210 8.165 27.638 1.00 85.56 295 LEU A O 1
ATOM 2349 N N . ASP A 1 296 ? -9.280 7.479 28.170 1.00 83.31 296 ASP A N 1
ATOM 2350 C CA . ASP A 1 296 ? -9.153 7.534 29.630 1.00 83.31 296 ASP A CA 1
ATOM 2351 C C . ASP A 1 296 ? -8.141 6.519 30.186 1.00 83.31 296 ASP A C 1
ATOM 2353 O O . ASP A 1 296 ? -7.702 6.631 31.329 1.00 83.31 296 ASP A O 1
ATOM 2357 N N . LYS A 1 297 ? -7.745 5.531 29.375 1.00 79.12 297 LYS A N 1
ATOM 2358 C CA . LYS A 1 297 ? -6.794 4.473 29.739 1.00 79.12 297 LYS A CA 1
ATOM 2359 C C . LYS A 1 297 ? -5.471 4.575 28.985 1.00 79.12 297 LYS A C 1
ATOM 2361 O O . LYS A 1 297 ? -4.646 3.663 29.111 1.00 79.12 297 LYS A O 1
ATOM 2366 N N . ILE A 1 298 ? -5.245 5.648 28.221 1.00 74.31 298 ILE A N 1
ATOM 2367 C CA . ILE A 1 298 ? -3.949 5.904 27.588 1.00 74.31 298 ILE A CA 1
ATOM 2368 C C . ILE A 1 298 ? -2.929 6.158 28.699 1.00 74.31 298 ILE A C 1
ATOM 2370 O O . ILE A 1 298 ? -2.934 7.189 29.364 1.00 74.31 298 ILE A O 1
ATOM 2374 N N . LYS A 1 299 ? -2.049 5.180 28.906 1.00 65.94 299 LYS A N 1
ATOM 2375 C CA . LYS A 1 299 ? -0.829 5.329 29.698 1.00 65.94 299 LYS A CA 1
ATOM 2376 C C . LYS A 1 299 ? 0.342 5.380 28.729 1.00 65.94 299 LYS A C 1
ATOM 2378 O O . LYS A 1 299 ? 0.370 4.597 27.783 1.00 65.94 299 LYS A O 1
ATOM 2383 N N . THR A 1 300 ? 1.320 6.241 29.003 1.00 55.59 300 THR A N 1
ATOM 2384 C CA . THR A 1 300 ? 2.498 6.519 28.157 1.00 55.59 300 THR A CA 1
ATOM 2385 C C . THR A 1 300 ? 3.303 5.267 27.765 1.00 55.59 300 THR A C 1
ATOM 2387 O O . THR A 1 300 ? 4.069 5.304 26.813 1.00 55.59 300 THR A O 1
ATOM 2390 N N . SER A 1 301 ? 3.121 4.144 28.469 1.00 49.28 301 SER A N 1
ATOM 2391 C CA . SER A 1 301 ? 3.828 2.874 28.258 1.00 49.28 301 SER A CA 1
ATOM 2392 C C . SER A 1 301 ? 2.983 1.735 27.665 1.00 49.28 301 SER A C 1
ATOM 2394 O O . SER A 1 301 ? 3.483 0.615 27.553 1.00 49.28 301 SER A O 1
ATOM 2396 N N . LYS A 1 302 ? 1.707 1.955 27.304 1.00 64.12 302 LYS A N 1
ATOM 2397 C CA . LYS A 1 302 ? 0.841 0.870 26.810 1.00 64.12 302 LYS A CA 1
ATOM 2398 C C . LYS A 1 302 ? 0.834 0.803 25.281 1.00 64.12 302 LYS A C 1
ATOM 2400 O O . LYS A 1 302 ? 0.193 1.614 24.622 1.00 64.12 302 LYS A O 1
ATOM 2405 N N . ASN A 1 303 ? 1.506 -0.210 24.739 1.00 74.50 303 ASN A N 1
ATOM 2406 C CA . ASN A 1 303 ? 1.411 -0.582 23.327 1.00 74.50 303 ASN A CA 1
ATOM 2407 C C . ASN A 1 303 ? 0.074 -1.295 23.068 1.00 74.50 303 ASN A C 1
ATOM 2409 O O . ASN A 1 303 ? -0.258 -2.257 23.764 1.00 74.50 303 ASN A O 1
ATOM 2413 N N . TYR A 1 304 ? -0.686 -0.832 22.076 1.00 85.88 304 TYR A N 1
ATOM 2414 C CA . TYR A 1 304 ? -1.916 -1.481 21.625 1.00 85.88 304 TYR A CA 1
ATOM 2415 C C . TYR A 1 304 ? -1.581 -2.388 20.442 1.00 85.88 304 TYR A C 1
ATOM 2417 O O . TYR A 1 304 ? -1.224 -1.899 19.378 1.00 85.88 304 TYR A O 1
ATOM 2425 N N . PHE A 1 305 ? -1.648 -3.705 20.619 1.00 92.62 305 PHE A N 1
ATOM 2426 C CA . PHE A 1 305 ? -1.335 -4.643 19.543 1.00 92.62 305 PHE A CA 1
ATOM 2427 C C . PHE A 1 305 ? -2.558 -4.857 18.659 1.00 92.62 305 PHE A C 1
ATOM 2429 O O . PHE A 1 305 ? -3.662 -5.064 19.157 1.00 92.62 305 PHE A O 1
ATOM 2436 N N . PHE A 1 306 ? -2.355 -4.799 17.347 1.00 96.25 306 PHE A N 1
ATOM 2437 C CA . PHE A 1 306 ? -3.367 -5.213 16.388 1.00 96.25 306 PHE A CA 1
ATOM 2438 C C . PHE A 1 306 ? -3.621 -6.714 16.506 1.00 96.25 306 PHE A C 1
ATOM 2440 O O . PHE A 1 306 ? -2.680 -7.506 16.480 1.00 96.25 306 PHE A O 1
ATOM 2447 N N . GLU A 1 307 ? -4.893 -7.102 16.545 1.00 96.56 307 GLU A N 1
ATOM 2448 C CA . GLU A 1 307 ? -5.308 -8.502 16.487 1.00 96.56 307 GLU A CA 1
ATOM 2449 C C . GLU A 1 307 ? -6.074 -8.7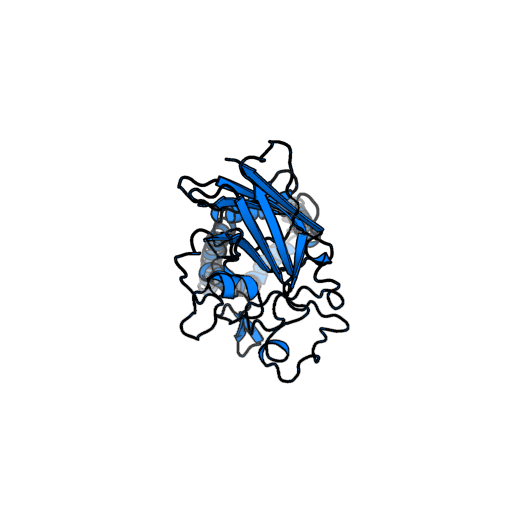64 15.187 1.00 96.56 307 GLU A C 1
ATOM 2451 O O . GLU A 1 307 ? -6.910 -7.938 14.803 1.00 96.56 307 GLU A O 1
ATOM 2456 N N . PRO A 1 308 ? -5.824 -9.886 14.486 1.00 98.00 308 PRO A N 1
ATOM 2457 C CA . PRO A 1 308 ? -6.636 -10.269 13.340 1.00 98.00 308 PRO A CA 1
ATOM 2458 C C . PRO A 1 308 ? -8.049 -10.632 13.816 1.00 98.00 308 PRO A C 1
ATOM 2460 O O . PRO A 1 308 ? -8.238 -11.571 14.585 1.00 98.00 308 PRO A O 1
ATOM 2463 N N . ILE A 1 309 ? -9.056 -9.902 13.336 1.00 98.25 309 ILE A N 1
ATOM 2464 C CA . ILE A 1 309 ? -10.467 -10.106 13.710 1.00 98.25 309 ILE A CA 1
ATOM 2465 C C . ILE A 1 309 ? -11.271 -10.862 12.645 1.00 98.25 309 ILE A C 1
ATOM 2467 O O . ILE A 1 309 ? -12.439 -11.197 12.861 1.00 98.25 309 ILE A O 1
ATOM 2471 N N . GLY A 1 310 ? -10.666 -11.108 11.484 1.00 98.56 310 GLY A N 1
ATOM 2472 C CA . GLY A 1 310 ? -11.267 -11.844 10.382 1.00 98.56 310 GLY A CA 1
ATOM 2473 C C . GLY A 1 310 ? -10.631 -11.499 9.042 1.00 98.56 310 GLY A C 1
ATOM 2474 O O . GLY A 1 310 ? -9.588 -10.848 8.969 1.00 98.56 310 GLY A O 1
ATOM 2475 N N . HIS A 1 311 ? -11.295 -11.906 7.968 1.00 98.62 311 HIS A N 1
ATOM 2476 C CA . HIS A 1 311 ? -10.903 -11.588 6.603 1.00 98.62 311 HIS A CA 1
ATOM 2477 C C . HIS A 1 311 ? -12.071 -10.995 5.810 1.00 98.62 311 HIS A C 1
ATOM 2479 O O . HIS A 1 311 ? -13.243 -11.162 6.159 1.00 98.62 311 HIS A O 1
ATOM 2485 N N . SER A 1 312 ? -11.758 -10.300 4.721 1.00 97.69 312 SER A N 1
ATOM 2486 C CA . SER A 1 312 ? -12.753 -9.718 3.824 1.00 97.69 312 SER A CA 1
ATOM 2487 C C . SER A 1 312 ? -13.173 -10.691 2.715 1.00 97.69 312 SER A C 1
ATOM 2489 O O . SER A 1 312 ? -12.719 -11.839 2.648 1.00 97.69 312 SER A O 1
ATOM 2491 N N . HIS A 1 313 ? -14.104 -10.286 1.849 1.00 96.25 313 HIS A N 1
ATOM 2492 C CA . HIS A 1 313 ? -14.523 -11.131 0.732 1.00 96.25 313 HIS A CA 1
ATOM 2493 C C . HIS A 1 313 ? -13.391 -11.258 -0.303 1.00 96.25 313 HIS A C 1
ATOM 2495 O O . HIS A 1 313 ? -12.940 -10.246 -0.830 1.00 96.25 313 HIS A O 1
ATOM 2501 N N . HIS A 1 314 ? -13.008 -12.485 -0.678 1.00 93.69 314 HIS A N 1
ATOM 2502 C CA . HIS A 1 314 ? -11.910 -12.776 -1.623 1.00 93.69 314 HIS A CA 1
ATOM 2503 C C . HIS A 1 314 ? -11.963 -11.969 -2.932 1.00 93.69 314 HIS A C 1
ATOM 2505 O O . HIS A 1 314 ? -10.931 -11.550 -3.429 1.00 93.69 314 HIS A O 1
ATOM 2511 N N . SER A 1 315 ? -13.158 -11.704 -3.457 1.00 92.75 315 SER A N 1
ATOM 2512 C CA . SER A 1 315 ? -13.364 -10.909 -4.684 1.00 92.75 315 SER A CA 1
ATOM 2513 C C . SER A 1 315 ? -13.899 -9.493 -4.454 1.00 92.75 315 SER A C 1
ATOM 2515 O O . SER A 1 315 ? -14.285 -8.817 -5.401 1.00 92.75 315 SER A O 1
ATOM 2517 N N . GLY A 1 316 ? -14.061 -9.075 -3.198 1.00 92.88 316 GLY A N 1
ATOM 2518 C CA . GLY A 1 316 ? -14.645 -7.774 -2.868 1.00 92.88 316 GLY A CA 1
ATOM 2519 C C . GLY A 1 316 ? -16.102 -7.559 -3.293 1.00 92.88 316 GLY A C 1
ATOM 2520 O O . GLY A 1 316 ? -16.512 -6.426 -3.511 1.00 92.88 316 GLY A O 1
ATOM 2521 N N . LYS A 1 317 ? -16.908 -8.627 -3.405 1.00 93.12 317 LYS A N 1
ATOM 2522 C CA . LYS A 1 317 ? -18.345 -8.529 -3.744 1.00 93.12 317 LYS A CA 1
ATOM 2523 C C . LYS A 1 317 ? -19.188 -7.860 -2.654 1.00 93.12 317 LYS A C 1
ATOM 2525 O O . LYS A 1 317 ? -20.319 -7.459 -2.911 1.00 93.12 317 LYS A O 1
ATOM 2530 N N . ASN A 1 318 ? -18.690 -7.823 -1.422 1.00 96.06 318 ASN A N 1
ATOM 2531 C CA . ASN A 1 318 ? -19.351 -7.196 -0.285 1.00 96.06 318 ASN A CA 1
ATOM 2532 C C . ASN A 1 318 ? -18.326 -6.779 0.781 1.00 96.06 318 ASN A C 1
ATOM 2534 O O . ASN A 1 318 ? -17.180 -7.226 0.763 1.00 96.06 318 ASN A O 1
ATOM 2538 N N . GLY A 1 319 ? -18.783 -5.965 1.735 1.00 95.81 319 GLY A N 1
ATOM 2539 C CA . GLY A 1 319 ? -18.019 -5.515 2.900 1.00 95.81 319 GLY A CA 1
ATOM 2540 C C . GLY A 1 319 ? -18.234 -6.352 4.159 1.00 95.81 319 GLY A C 1
ATOM 2541 O O . GLY A 1 319 ? -18.200 -5.798 5.254 1.00 95.81 319 GLY A O 1
ATOM 2542 N N . LYS A 1 320 ? -18.546 -7.651 4.042 1.00 97.94 320 LYS A N 1
ATOM 2543 C CA . LYS A 1 320 ? -18.718 -8.508 5.225 1.00 97.94 320 LYS A CA 1
ATOM 2544 C C . LYS A 1 320 ? -17.358 -8.878 5.816 1.00 97.94 320 LYS A C 1
ATOM 2546 O O . LYS A 1 320 ? -16.416 -9.160 5.077 1.00 97.94 320 LYS A O 1
ATOM 2551 N N . LEU A 1 321 ? -17.300 -8.930 7.145 1.00 98.19 321 LEU A N 1
ATOM 2552 C CA . LEU A 1 321 ? -16.182 -9.504 7.887 1.00 98.19 321 LEU A CA 1
ATOM 2553 C C . LEU A 1 321 ? -16.460 -10.985 8.152 1.00 98.19 321 LEU A C 1
ATOM 2555 O O . LEU A 1 321 ? -17.449 -11.329 8.803 1.00 98.19 321 LEU A O 1
ATOM 2559 N N . PHE A 1 322 ? -15.587 -11.857 7.666 1.00 98.44 322 PHE A N 1
ATOM 2560 C CA . PHE A 1 322 ? -15.654 -13.294 7.903 1.00 98.44 322 PHE A CA 1
ATOM 2561 C C . PHE A 1 322 ? -14.702 -13.651 9.044 1.00 98.44 322 PHE A C 1
ATOM 2563 O O . PHE A 1 322 ? -13.498 -13.447 8.933 1.00 98.44 322 PHE A O 1
ATOM 2570 N N . LYS A 1 323 ? -15.244 -14.166 10.152 1.00 98.12 323 LYS A N 1
ATOM 2571 C CA . LYS A 1 323 ? -14.449 -14.530 11.341 1.00 98.12 323 LYS A CA 1
ATOM 2572 C C . LYS A 1 323 ? -13.726 -15.869 11.208 1.00 98.12 323 LYS A C 1
ATOM 2574 O O . LYS A 1 323 ? -12.841 -16.156 12.002 1.00 98.12 323 LYS A O 1
ATOM 2579 N N . GLU A 1 324 ? -14.140 -16.704 10.259 1.00 97.19 324 GLU A N 1
ATOM 2580 C CA . GLU A 1 324 ? -13.531 -18.015 10.066 1.00 97.19 324 GLU A CA 1
ATOM 2581 C C . GLU A 1 324 ? -12.197 -17.863 9.321 1.00 97.19 324 GLU A C 1
ATOM 2583 O O . GLU A 1 324 ? -12.169 -17.364 8.203 1.00 97.19 324 GLU A O 1
ATOM 2588 N N . MET A 1 325 ? -11.101 -18.310 9.929 1.00 97.12 325 MET A N 1
ATOM 2589 C CA . MET A 1 325 ? -9.733 -18.177 9.440 1.00 97.12 325 MET A CA 1
ATOM 2590 C C . MET A 1 325 ? -9.055 -19.526 9.138 1.00 97.12 325 MET A C 1
ATOM 2592 O O . MET A 1 325 ? -7.912 -19.518 8.697 1.00 97.12 325 MET A O 1
ATOM 2596 N N . SER A 1 326 ? -9.711 -20.690 9.292 1.00 97.31 326 SER A N 1
ATOM 2597 C CA . SER A 1 326 ? -9.067 -22.014 9.107 1.00 97.31 326 SER A CA 1
ATOM 2598 C C . SER A 1 326 ? -8.510 -22.267 7.701 1.00 97.31 326 SER A C 1
ATOM 2600 O O . SER A 1 326 ? -7.729 -23.196 7.487 1.00 97.31 326 SER A O 1
ATOM 2602 N N . LYS A 1 327 ? -8.946 -21.477 6.711 1.00 97.56 327 LYS A N 1
ATOM 2603 C CA . LYS A 1 327 ? -8.471 -21.532 5.317 1.00 97.56 327 LYS A CA 1
ATOM 2604 C C . LYS A 1 327 ? -7.430 -20.468 4.989 1.00 97.56 327 LYS A C 1
ATOM 2606 O O . LYS A 1 327 ? -6.956 -20.432 3.854 1.00 97.56 327 LYS A O 1
ATOM 2611 N N . ILE A 1 328 ? -7.094 -19.618 5.950 1.00 98.12 328 ILE A N 1
ATOM 2612 C CA . ILE A 1 328 ? -6.057 -18.604 5.845 1.00 98.12 328 ILE A CA 1
ATOM 2613 C C . ILE A 1 328 ? -4.750 -19.201 6.372 1.00 98.12 328 ILE A C 1
ATOM 2615 O O . ILE A 1 328 ? -4.712 -19.830 7.423 1.00 98.12 328 ILE A O 1
ATOM 2619 N N . THR A 1 329 ? -3.687 -19.041 5.599 1.00 97.56 329 THR A N 1
ATOM 2620 C CA . THR A 1 329 ? -2.326 -19.481 5.894 1.00 97.56 329 THR A CA 1
ATOM 2621 C C . THR A 1 329 ? -1.390 -18.278 5.781 1.00 97.56 329 THR A C 1
ATOM 2623 O O . THR A 1 329 ? -1.437 -17.388 6.621 1.00 97.56 329 THR A O 1
ATOM 2626 N N . THR A 1 330 ? -0.627 -18.171 4.694 1.00 97.00 330 THR A N 1
ATOM 2627 C CA . THR A 1 330 ? 0.437 -17.175 4.499 1.00 97.00 330 THR A CA 1
ATOM 2628 C C . THR A 1 330 ? -0.041 -15.727 4.445 1.00 97.00 330 THR A C 1
ATOM 2630 O O . THR A 1 330 ? 0.793 -14.828 4.439 1.00 97.00 330 THR A O 1
ATOM 2633 N N . ALA A 1 331 ? -1.351 -15.467 4.388 1.00 97.38 331 ALA A N 1
ATOM 2634 C CA . ALA A 1 331 ? -1.867 -14.108 4.524 1.00 97.38 331 ALA A CA 1
ATOM 2635 C C . ALA A 1 331 ? -1.750 -13.579 5.965 1.00 97.38 331 ALA A C 1
ATOM 2637 O O . ALA A 1 331 ? -1.594 -12.374 6.147 1.00 97.38 331 ALA A O 1
ATOM 2638 N N . LEU A 1 332 ? -1.772 -14.461 6.975 1.00 97.25 332 LEU A N 1
ATOM 2639 C CA . LEU A 1 332 ? -1.512 -14.090 8.372 1.00 97.25 332 LEU A CA 1
ATOM 2640 C C . LEU A 1 332 ? -0.040 -13.724 8.598 1.00 97.25 332 LEU A C 1
ATOM 2642 O O . LEU A 1 332 ? 0.243 -12.843 9.401 1.00 97.25 332 LEU A O 1
ATOM 2646 N N . ASP A 1 333 ? 0.868 -14.312 7.816 1.00 97.12 333 ASP A N 1
ATOM 2647 C CA . ASP A 1 333 ? 2.318 -14.089 7.905 1.00 97.12 333 ASP A CA 1
ATOM 2648 C C . ASP A 1 333 ? 2.794 -12.860 7.102 1.00 97.12 333 ASP A C 1
ATOM 2650 O O . ASP A 1 333 ? 3.996 -12.644 6.926 1.00 97.12 333 ASP A O 1
ATOM 2654 N N . ILE A 1 334 ? 1.873 -12.060 6.541 1.00 97.44 334 ILE A N 1
ATOM 2655 C CA . ILE A 1 334 ? 2.223 -10.812 5.838 1.00 97.44 334 ILE A CA 1
ATOM 2656 C C . ILE A 1 334 ? 2.683 -9.754 6.845 1.00 97.44 334 ILE A C 1
ATOM 2658 O O . ILE A 1 334 ? 3.601 -8.988 6.553 1.00 97.44 334 ILE A O 1
ATOM 2662 N N . ILE A 1 335 ? 2.059 -9.706 8.020 1.00 97.31 335 ILE A N 1
ATOM 2663 C CA . ILE A 1 335 ? 2.367 -8.756 9.088 1.00 97.31 335 ILE A CA 1
ATOM 2664 C C . ILE A 1 335 ? 2.778 -9.553 10.320 1.00 97.31 335 ILE A C 1
ATOM 2666 O O . ILE A 1 335 ? 1.953 -10.261 10.884 1.00 97.31 335 ILE A O 1
ATOM 2670 N N . ASP A 1 336 ? 4.033 -9.411 10.743 1.00 95.94 336 ASP A N 1
ATOM 2671 C CA . ASP A 1 336 ? 4.537 -10.046 11.968 1.00 95.94 336 ASP A CA 1
ATOM 2672 C C . ASP A 1 336 ? 3.938 -9.367 13.203 1.00 95.94 336 ASP A C 1
ATOM 2674 O O . ASP A 1 336 ? 3.496 -10.006 14.155 1.00 95.94 336 ASP A O 1
ATOM 2678 N N . ARG A 1 337 ? 3.888 -8.030 13.180 1.00 95.50 337 ARG A N 1
ATOM 2679 C CA . ARG A 1 337 ? 3.380 -7.244 14.304 1.00 95.50 337 ARG A CA 1
ATOM 2680 C C . ARG A 1 337 ? 2.882 -5.884 13.850 1.00 95.50 337 ARG A C 1
ATOM 2682 O O . ARG A 1 337 ? 3.598 -5.176 13.153 1.00 95.50 337 ARG A O 1
ATOM 2689 N N . GLY A 1 338 ? 1.717 -5.474 14.340 1.00 95.8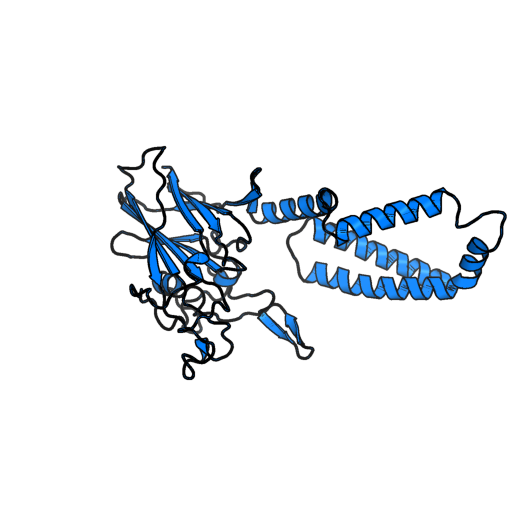1 338 GLY A N 1
ATOM 2690 C CA . GLY A 1 338 ? 1.250 -4.091 14.276 1.00 95.81 338 GLY A CA 1
ATOM 2691 C C . GLY A 1 338 ? 1.017 -3.538 15.681 1.00 95.81 338 GLY A C 1
ATOM 2692 O O . GLY A 1 338 ? 0.354 -4.182 16.493 1.00 95.81 338 GLY A O 1
ATOM 2693 N N . ILE A 1 339 ? 1.562 -2.361 15.974 1.00 94.62 339 ILE A N 1
ATOM 2694 C CA . ILE A 1 339 ? 1.377 -1.638 17.233 1.00 94.62 339 ILE A CA 1
ATOM 2695 C C . ILE A 1 339 ? 0.736 -0.294 16.923 1.00 94.62 339 ILE A C 1
ATOM 2697 O O . ILE A 1 339 ? 1.210 0.438 16.063 1.00 94.62 339 ILE A O 1
ATOM 2701 N N . VAL A 1 340 ? -0.301 0.051 17.672 1.00 93.00 340 VAL A N 1
ATOM 2702 C CA . VAL A 1 340 ? -0.901 1.377 17.696 1.00 93.00 340 VAL A CA 1
ATOM 2703 C C . VAL A 1 340 ? -0.423 2.105 18.950 1.00 93.00 340 VAL A C 1
ATOM 2705 O O . VAL A 1 340 ? -0.516 1.582 20.066 1.00 93.00 340 VAL A O 1
ATOM 2708 N N . LYS A 1 341 ? 0.073 3.328 18.782 1.00 90.50 341 LYS A N 1
ATOM 2709 C CA . LYS A 1 341 ? 0.309 4.269 19.880 1.00 90.50 341 LYS A CA 1
ATOM 2710 C C . LYS A 1 341 ? -0.563 5.489 19.663 1.00 90.50 341 LYS A C 1
ATOM 2712 O O . LYS A 1 341 ? -0.724 5.967 18.544 1.00 90.50 341 LYS A O 1
ATOM 2717 N N . VAL A 1 342 ? -1.149 5.971 20.748 1.00 87.44 342 VAL A N 1
ATOM 2718 C CA . VAL A 1 342 ? -2.095 7.081 20.715 1.00 87.44 342 VAL A CA 1
ATOM 2719 C C . VAL A 1 342 ? -1.607 8.145 21.681 1.00 87.44 342 VAL A C 1
ATOM 2721 O O . VAL A 1 342 ? -1.418 7.858 22.863 1.00 87.44 342 VAL A O 1
ATOM 2724 N N . ILE A 1 343 ? -1.381 9.350 21.166 1.00 81.25 343 ILE A N 1
ATOM 2725 C CA . ILE A 1 343 ? -0.907 10.507 21.929 1.00 81.25 343 ILE A CA 1
ATOM 2726 C C . ILE A 1 343 ? -1.972 11.593 21.808 1.00 81.25 343 ILE A C 1
ATOM 2728 O O . ILE A 1 343 ? -2.366 11.964 20.700 1.00 81.25 343 ILE A O 1
ATOM 2732 N N . LYS A 1 344 ? -2.474 12.038 22.960 1.00 71.38 344 LYS A N 1
ATOM 2733 C CA . LYS A 1 344 ? -3.518 13.056 23.061 1.00 71.38 344 LYS A CA 1
ATOM 2734 C C . LYS A 1 344 ? -2.949 14.460 22.927 1.00 71.38 344 LYS A C 1
ATOM 2736 O O . LYS A 1 344 ? -1.868 14.697 23.510 1.00 71.38 344 LYS A O 1
#

pLDDT: mean 87.51, std 10.78, range [49.28, 98.75]

Mean predicted aligned error: 11.14 Å

Sequence (344 aa):
MKLRKLISTSIAVLFLVLGVTGVLMYIKPYNKSIASIHTVFGFLFSIGVISHIINNIKSLKMYSINSKNNFLNTHSVGLLFVTGILLMGLFFNIKGFNTIYDFGNEYRNSLQGKETLEDGKQSITVKKELNDISVEIDVKKGDAFRYAMMVVWVEDIDGNYIESLFVPKSIATSKYVNGQKNENGIWKSAIVRRPESLPYWAHKRGIRASDGLYIPLGKSYDIDAVSGATPTDDFIINSKAKIGKLNKFRVLMEVNQSFNWNKYYSKDRFPNDSIYSGSGRVGQPAIVYAIDVYLDKIKTSKNYFFEPIGHSHHSGKNGKLFKEMSKITTALDIIDRGIVKVIK

Solvent-accessible surface area (backbone atoms only — not comparable to full-atom values): 18493 Å² total; per-residue (Å²): 114,70,67,60,52,52,49,55,52,49,39,52,52,35,49,52,52,40,51,54,33,48,53,46,61,40,65,41,60,95,46,71,69,53,53,49,52,32,54,55,41,46,54,52,36,54,54,39,50,54,54,48,48,66,77,39,42,71,60,53,46,51,43,66,67,45,85,89,54,53,58,76,36,72,68,51,49,48,50,52,49,53,50,48,52,54,52,50,31,48,73,71,66,38,89,75,57,48,52,67,60,50,52,31,50,46,53,24,32,43,79,61,37,30,41,70,44,98,88,68,33,36,36,34,55,36,79,71,91,68,96,40,37,35,38,35,39,45,35,39,60,19,93,57,50,68,75,50,49,53,38,32,33,36,25,41,83,89,65,48,63,73,51,71,44,34,36,30,42,43,54,46,35,19,43,34,69,75,45,40,62,47,97,84,69,49,66,33,65,29,79,47,92,58,43,36,48,55,22,34,62,25,44,53,68,63,54,61,32,99,87,68,44,36,50,44,68,31,95,42,76,92,47,54,68,27,41,33,80,70,67,78,60,37,29,30,40,40,24,56,43,77,62,83,88,59,56,50,33,26,43,36,37,38,40,21,42,72,65,44,57,48,93,64,33,34,76,70,65,47,73,90,34,62,51,38,46,48,90,37,56,46,22,45,39,19,38,32,27,38,38,81,47,45,62,92,68,65,48,101,82,62,77,41,61,53,39,80,66,27,28,32,36,52,47,25,88,45,52,54,79,38,69,78,51,92,76,61,58,67,67,64,35,30,51,67,43,42,34,41,42,75,48,125

Secondary structure (DSSP, 8-state):
-HHHHHHHHHHHHHHHHHHHHHHHHHHSPP-HHHHHHHHHHHHHHHHHHHHHHHHTHHHHHHHHH-TTS-TT-HHHHHHHHHHHHHHHHHHTT-TTTTHHHHHHHHHHHHTTTEEE-TTS-EEEE----SS-EEEEEEEEEPTT-SS-EEEEEEE-TT--EEEEEEEEHHHHH-EEEEEEE-TTS-EEEEE---TTSSHHHHHHH----TTS-SS--S--HHHHTTEEPPP-SSEEEEEEE--TT-SEEEEEEEEE-TT---SSS-TTS-TT-TTTTTS----SPPEEEEEEEEGGG--TT--EE-EEEEE--TT-SS-PPB---TT--TTGGGEEEEEEEEE-

Foldseek 3Di:
DVVLVVLVVLLVVLVVLLVVLVVCPLQAADDPVSVVSNVVSVVVNVVSVVVNCVVCVVVVVCQPPPPVRHCVDVVNVVVVVVVVVLVVCVVVVPPPSCVSVVVSVQNNCVVQQWHQDPVRATEHELDDDDPFWKKKKWFAFFPLAAQKFKWKFKFAPVLQGDATFAGEQCQQAQWDQQADADPVRDGHIDRDDQLQRFLLVLVSVVDADPVRRSGHHHDPPRCPSRYGHGDGGGYMYIGTHDPDPDQKMKMKMKMDDFQAADPCQDLCNCVVQCQRNNPGSFHDGIWMWMWMDGNVPQDVPDWTWTDGQAGADRRSPHNDGHRDCPNPDCNVRRTPTMTMHIHD

Radius of gyration: 26.38 Å; Cα contacts (8 Å, |Δi|>4): 644; chains: 1; bounding box: 76×45×72 Å